Protein AF-A0A2W1BDM0-F1 (afdb_monomer_lite)

Radius of gyration: 33.53 Å; chains: 1; bounding box: 74×29×94 Å

Organism: Helicoverpa armigera (NCBI:txid29058)

Sequence (183 aa):
MVNWADEFQIKRLDVTMRYRMQMIRHQEHSLKSNGNPKWLECLFVHRKEIRRSIHLYYESEHLCLKAATSKDEESKEPAEQLDKQIVKWRKGYRYLVNLCRDEHSTSKQQEQECLVEYMQNDKYNEVIRRLMSLKQSATSDLYAYYNSSLIDMEECLKTNLSRYLDRIRNIMETLNKCYTITM

Structure (mmCIF, N/CA/C/O backbone):
data_AF-A0A2W1BDM0-F1
#
_entry.id   AF-A0A2W1BDM0-F1
#
loop_
_atom_site.group_PDB
_atom_site.id
_atom_site.type_symbol
_atom_site.label_atom_id
_atom_site.label_alt_id
_atom_site.label_comp_id
_atom_site.label_asym_id
_atom_site.label_entity_id
_atom_site.label_seq_id
_atom_site.pdbx_PDB_ins_code
_atom_site.Cartn_x
_atom_site.Cartn_y
_atom_site.Cartn_z
_atom_site.occupancy
_atom_site.B_iso_or_equiv
_atom_site.auth_seq_id
_atom_site.auth_comp_id
_atom_site.auth_asym_id
_atom_site.auth_atom_id
_atom_site.pdbx_PDB_model_num
ATOM 1 N N . MET A 1 1 ? 0.923 -22.270 -20.053 1.00 39.75 1 MET A N 1
ATOM 2 C CA . MET A 1 1 ? 0.989 -20.812 -19.823 1.00 39.75 1 MET A CA 1
ATOM 3 C C . MET A 1 1 ? 2.446 -20.464 -19.624 1.00 39.75 1 MET A C 1
ATOM 5 O O . MET A 1 1 ? 3.041 -20.983 -18.692 1.00 39.75 1 MET A O 1
ATOM 9 N N . VAL A 1 2 ? 3.033 -19.702 -20.545 1.00 45.41 2 VAL A N 1
ATOM 10 C CA . VAL A 1 2 ? 4.415 -19.225 -20.407 1.00 45.41 2 VAL A CA 1
ATOM 11 C C . VAL A 1 2 ? 4.391 -18.120 -19.356 1.00 45.41 2 VAL A C 1
ATOM 13 O O . VAL A 1 2 ? 3.615 -17.175 -19.488 1.00 45.41 2 VAL A O 1
ATOM 16 N N . ASN A 1 3 ? 5.149 -18.287 -18.274 1.00 65.88 3 ASN A N 1
ATOM 17 C CA . ASN A 1 3 ? 5.206 -17.309 -17.197 1.00 65.88 3 ASN A CA 1
ATOM 18 C C . ASN A 1 3 ? 5.888 -16.038 -17.732 1.00 65.88 3 ASN A C 1
ATOM 20 O O . ASN A 1 3 ? 6.851 -16.141 -18.491 1.00 65.88 3 ASN A O 1
ATOM 24 N N . TRP A 1 4 ? 5.422 -14.846 -17.346 1.00 59.91 4 TRP A N 1
ATOM 25 C CA . TRP A 1 4 ? 6.026 -13.571 -17.779 1.00 59.91 4 TRP A CA 1
ATOM 26 C C . TRP A 1 4 ? 7.540 -13.555 -17.529 1.00 59.91 4 TRP A C 1
ATOM 28 O O . TRP A 1 4 ? 8.317 -13.089 -18.362 1.00 59.91 4 TRP A O 1
ATOM 38 N N . ALA A 1 5 ? 7.961 -14.159 -16.413 1.00 59.94 5 ALA A N 1
ATOM 39 C CA . ALA A 1 5 ? 9.361 -14.350 -16.076 1.00 59.94 5 ALA A CA 1
ATOM 40 C C . ALA A 1 5 ? 10.125 -15.146 -17.151 1.00 59.94 5 ALA A C 1
ATOM 42 O O . ALA A 1 5 ? 11.227 -14.748 -17.515 1.00 59.94 5 ALA A O 1
ATOM 43 N N . ASP A 1 6 ? 9.549 -16.212 -17.705 1.00 66.44 6 ASP A N 1
ATOM 44 C CA . ASP A 1 6 ? 10.225 -17.108 -18.650 1.00 66.44 6 ASP A CA 1
ATOM 45 C C . ASP A 1 6 ? 10.432 -16.446 -20.017 1.00 66.44 6 ASP A C 1
ATOM 47 O O . ASP A 1 6 ? 11.540 -16.456 -20.559 1.00 66.44 6 ASP A O 1
ATOM 51 N N . GLU A 1 7 ? 9.397 -15.794 -20.555 1.00 66.38 7 GLU A N 1
ATOM 52 C CA . GLU A 1 7 ? 9.508 -15.050 -21.818 1.00 66.38 7 GLU A CA 1
ATOM 53 C C . GLU A 1 7 ? 10.503 -13.887 -21.686 1.00 66.38 7 GLU A C 1
ATOM 55 O O . GLU A 1 7 ? 11.309 -13.609 -22.584 1.00 66.38 7 GLU A O 1
ATOM 60 N N . PHE A 1 8 ? 10.496 -13.240 -20.521 1.00 61.97 8 PHE A N 1
ATOM 61 C CA . PHE A 1 8 ? 11.425 -12.177 -20.189 1.00 61.97 8 PHE A CA 1
ATOM 62 C C . PHE A 1 8 ? 12.884 -12.674 -20.123 1.00 61.97 8 PHE A C 1
ATOM 64 O O . PHE A 1 8 ? 13.781 -12.040 -20.693 1.00 61.97 8 PHE A O 1
ATOM 71 N N . GLN A 1 9 ? 13.140 -13.825 -19.487 1.00 62.41 9 GLN A N 1
ATOM 72 C CA . GLN A 1 9 ? 14.483 -14.411 -19.395 1.00 62.41 9 GLN A CA 1
ATOM 73 C C . GLN A 1 9 ? 15.068 -14.757 -20.769 1.00 62.41 9 GLN A C 1
ATOM 75 O O . GLN A 1 9 ? 16.239 -14.462 -21.028 1.00 62.41 9 GLN A O 1
ATOM 80 N N . ILE A 1 10 ? 14.256 -15.323 -21.666 1.00 70.00 10 ILE A N 1
ATOM 81 C CA . ILE A 1 10 ? 14.684 -15.703 -23.019 1.00 70.00 10 ILE A CA 1
ATOM 82 C C . ILE A 1 10 ? 15.095 -14.462 -23.825 1.00 70.00 10 ILE A C 1
ATOM 84 O O . ILE A 1 10 ? 16.201 -14.414 -24.370 1.00 70.00 10 ILE A O 1
ATOM 88 N N . LYS A 1 11 ? 14.262 -13.410 -23.837 1.00 64.88 11 LYS A N 1
ATOM 89 C CA . LYS A 1 11 ? 14.583 -12.157 -24.550 1.00 64.88 11 LYS A CA 1
ATOM 90 C C . LYS A 1 11 ? 15.806 -11.443 -23.961 1.00 64.88 11 LYS A C 1
ATOM 92 O O . LYS A 1 11 ? 16.529 -10.757 -24.684 1.00 64.88 11 LYS A O 1
ATOM 97 N N . ARG A 1 12 ? 16.053 -11.568 -22.651 1.00 62.78 12 ARG A N 1
ATOM 98 C CA . ARG A 1 12 ? 17.245 -11.013 -21.983 1.00 62.78 12 ARG A CA 1
ATOM 99 C C . ARG A 1 12 ? 18.531 -11.718 -22.422 1.00 62.78 12 ARG A C 1
ATOM 101 O O . ARG A 1 12 ? 19.528 -11.046 -22.693 1.00 62.78 12 ARG A O 1
ATOM 108 N N . LEU A 1 13 ? 18.511 -13.050 -22.479 1.00 67.69 13 LEU A N 1
ATOM 109 C CA . LEU A 1 13 ? 19.654 -13.871 -22.890 1.00 67.69 13 LEU A CA 1
ATOM 110 C C . LEU A 1 13 ? 20.095 -13.567 -24.326 1.00 67.69 13 LEU A C 1
ATOM 112 O O . LEU A 1 13 ? 21.280 -13.320 -24.548 1.00 67.69 13 LEU A O 1
ATOM 116 N N . ASP A 1 14 ? 19.150 -13.509 -25.268 1.00 68.69 14 ASP A N 1
ATOM 117 C CA . ASP A 1 14 ? 19.432 -13.269 -26.690 1.00 68.69 14 ASP A CA 1
ATOM 118 C C . ASP A 1 14 ? 20.132 -11.916 -26.925 1.00 68.69 14 ASP A C 1
ATOM 120 O O . ASP A 1 14 ? 21.205 -11.843 -27.528 1.00 68.69 14 ASP A O 1
ATOM 124 N N . VAL A 1 15 ? 19.605 -10.835 -26.342 1.00 59.06 15 VAL A N 1
ATOM 125 C CA . VAL A 1 15 ? 20.187 -9.488 -26.485 1.00 59.06 15 VAL A CA 1
ATOM 126 C C . VAL A 1 15 ? 21.554 -9.385 -25.803 1.00 59.06 15 VAL A C 1
ATOM 128 O O . VAL A 1 15 ? 22.490 -8.815 -26.368 1.00 59.06 15 VAL A O 1
ATOM 131 N N . THR A 1 16 ? 21.706 -9.981 -24.616 1.00 62.31 16 THR A N 1
ATOM 132 C CA . THR A 1 16 ? 22.979 -9.956 -23.876 1.00 62.31 16 THR A CA 1
ATOM 133 C C . THR A 1 16 ? 24.073 -10.729 -24.616 1.00 62.31 16 THR A C 1
ATOM 135 O O . THR A 1 16 ? 25.219 -10.275 -24.667 1.00 62.31 16 THR A O 1
ATOM 138 N N . MET A 1 17 ? 23.742 -11.878 -25.218 1.00 68.12 17 MET A N 1
ATOM 139 C CA . MET A 1 17 ? 24.686 -12.642 -26.039 1.00 68.12 17 MET A CA 1
ATOM 140 C C . MET A 1 17 ? 25.113 -11.868 -27.287 1.00 68.12 17 MET A C 1
ATOM 142 O O . MET A 1 17 ? 26.314 -11.780 -27.553 1.00 68.12 17 MET A O 1
ATOM 146 N N . ARG A 1 18 ? 24.167 -11.253 -28.013 1.00 67.19 18 ARG A N 1
ATOM 147 C CA . ARG A 1 18 ? 24.482 -10.421 -29.189 1.00 67.19 18 ARG A CA 1
ATOM 148 C C . ARG A 1 18 ? 25.401 -9.256 -28.827 1.00 67.19 18 ARG A C 1
ATOM 150 O O . ARG A 1 18 ? 26.409 -9.049 -29.497 1.00 67.19 18 ARG A O 1
ATOM 157 N N . TYR A 1 19 ? 25.109 -8.554 -27.732 1.00 62.12 19 TYR A N 1
ATOM 158 C CA . TYR A 1 19 ? 25.940 -7.456 -27.233 1.00 62.12 19 TYR A CA 1
ATOM 159 C C . TYR A 1 19 ? 27.369 -7.913 -26.898 1.00 62.12 19 TYR A C 1
ATOM 161 O O . TYR A 1 19 ? 28.342 -7.299 -27.337 1.00 62.12 19 TYR A O 1
ATOM 169 N N . ARG A 1 20 ? 27.523 -9.021 -26.157 1.00 67.12 20 ARG A N 1
ATOM 170 C CA . ARG A 1 20 ? 28.846 -9.567 -25.800 1.00 67.12 20 ARG A CA 1
ATOM 171 C C . ARG A 1 20 ? 29.657 -9.963 -27.030 1.00 67.12 20 ARG A C 1
ATOM 173 O O . ARG A 1 20 ? 30.823 -9.595 -27.119 1.00 67.12 20 ARG A O 1
ATOM 180 N N . MET A 1 21 ? 29.035 -10.654 -27.984 1.00 68.69 21 MET A N 1
ATOM 181 C CA . MET A 1 21 ? 29.675 -11.015 -29.252 1.00 68.69 21 MET A CA 1
ATOM 182 C C . MET A 1 21 ? 30.198 -9.788 -30.003 1.00 68.69 21 MET A C 1
ATOM 184 O O . MET A 1 21 ? 31.277 -9.836 -30.581 1.00 68.69 21 MET A O 1
ATOM 188 N N . GLN A 1 22 ? 29.476 -8.670 -29.970 1.00 63.56 22 GLN A N 1
ATOM 189 C CA . GLN A 1 22 ? 29.902 -7.441 -30.643 1.00 63.56 22 GLN A CA 1
ATOM 190 C C . GLN A 1 22 ? 31.035 -6.724 -29.926 1.00 63.56 22 GLN A C 1
ATOM 192 O O . GLN A 1 22 ? 31.946 -6.230 -30.582 1.00 63.56 22 GLN A O 1
ATOM 197 N N . MET A 1 23 ? 31.021 -6.713 -28.593 1.00 65.25 23 MET A N 1
ATOM 198 C CA . MET A 1 23 ? 32.144 -6.197 -27.812 1.00 65.25 23 MET A CA 1
ATOM 199 C C . MET A 1 23 ? 33.425 -6.994 -28.085 1.00 65.25 23 MET A C 1
ATOM 201 O O . MET A 1 23 ? 34.481 -6.388 -28.252 1.00 65.25 23 MET A O 1
ATOM 205 N N . ILE A 1 24 ? 33.318 -8.324 -28.202 1.00 67.75 24 ILE A N 1
ATOM 206 C CA . ILE A 1 24 ? 34.436 -9.207 -28.567 1.00 67.75 24 ILE A CA 1
ATOM 207 C C . ILE A 1 24 ? 34.906 -8.916 -29.998 1.00 67.75 24 ILE A C 1
ATOM 209 O O . ILE A 1 24 ? 36.081 -8.624 -30.195 1.00 67.75 24 ILE A O 1
ATOM 213 N N . ARG A 1 25 ? 33.995 -8.876 -30.984 1.00 65.12 25 ARG A N 1
ATOM 214 C CA . ARG A 1 25 ? 34.340 -8.513 -32.372 1.00 65.12 25 ARG A CA 1
ATOM 215 C C . ARG A 1 25 ? 35.022 -7.148 -32.444 1.00 65.12 25 ARG A C 1
ATOM 217 O O . ARG A 1 25 ? 36.014 -6.986 -33.143 1.00 65.12 25 ARG A O 1
ATOM 224 N N . HIS A 1 26 ? 34.533 -6.149 -31.712 1.00 61.69 26 HIS A N 1
ATOM 225 C CA . HIS A 1 26 ? 35.174 -4.840 -31.686 1.00 61.69 26 HIS A CA 1
ATOM 226 C C . HIS A 1 26 ? 36.582 -4.898 -31.080 1.00 61.69 26 HIS A C 1
ATOM 228 O O . HIS A 1 26 ? 37.485 -4.313 -31.666 1.00 61.69 26 HIS A O 1
ATOM 234 N N . GLN A 1 27 ? 36.791 -5.619 -29.971 1.00 60.03 27 GLN A N 1
ATOM 235 C CA . GLN A 1 27 ? 38.125 -5.824 -29.386 1.00 60.03 27 GLN A CA 1
ATOM 236 C C . GLN A 1 27 ? 39.087 -6.504 -30.371 1.00 60.03 27 GLN A C 1
ATOM 238 O O . GLN A 1 27 ? 40.233 -6.078 -30.500 1.00 60.03 27 GLN A O 1
ATOM 243 N N . GLU A 1 28 ? 38.619 -7.518 -31.100 1.00 62.28 28 GLU A N 1
ATOM 244 C CA . GLU A 1 28 ? 39.413 -8.238 -32.101 1.00 62.28 28 GLU A CA 1
ATOM 245 C C . GLU A 1 28 ? 39.758 -7.360 -33.318 1.00 62.28 28 GLU A C 1
ATOM 247 O O . GLU A 1 28 ? 40.886 -7.394 -33.812 1.00 62.28 28 GLU A O 1
ATOM 252 N N . HIS A 1 29 ? 38.822 -6.521 -33.778 1.00 58.09 29 HIS A N 1
ATOM 253 C CA . HIS A 1 29 ? 39.026 -5.611 -34.910 1.00 58.09 29 HIS A CA 1
ATOM 254 C C . HIS A 1 29 ? 39.814 -4.335 -34.542 1.00 58.09 29 HIS A C 1
ATOM 256 O O . HIS A 1 29 ? 40.551 -3.814 -35.380 1.00 58.09 29 HIS A O 1
ATOM 262 N N . SER A 1 30 ? 39.718 -3.838 -33.302 1.00 52.59 30 SER A N 1
ATOM 263 C CA . SER A 1 30 ? 40.410 -2.619 -32.847 1.00 52.59 30 SER A CA 1
ATOM 264 C C . SER A 1 30 ? 41.909 -2.808 -32.599 1.00 52.59 30 SER A C 1
ATOM 266 O O . SER A 1 30 ? 42.630 -1.826 -32.456 1.00 52.59 30 SER A O 1
ATOM 268 N N . LEU A 1 31 ? 42.404 -4.050 -32.559 1.00 49.25 31 LEU A N 1
ATOM 269 C CA . LEU A 1 31 ? 43.830 -4.357 -32.376 1.00 49.25 31 LEU A CA 1
ATOM 270 C C . LEU A 1 31 ? 44.703 -4.008 -33.599 1.00 49.25 31 LEU A C 1
ATOM 272 O O . LEU A 1 31 ? 45.925 -4.087 -33.502 1.00 49.25 31 LEU A O 1
ATOM 276 N N . LYS A 1 32 ? 44.114 -3.632 -34.747 1.00 51.19 32 LYS A N 1
ATOM 277 C CA . LYS A 1 32 ? 44.855 -3.407 -36.006 1.00 51.19 32 LYS A CA 1
ATOM 278 C C . LYS A 1 32 ? 44.874 -1.968 -36.540 1.00 51.19 32 LYS A C 1
ATOM 280 O O . LYS A 1 32 ? 45.612 -1.713 -37.484 1.00 51.19 32 LYS A O 1
ATOM 285 N N . SER A 1 33 ? 44.121 -1.021 -35.982 1.00 49.09 33 SER A N 1
ATOM 286 C CA . SER A 1 33 ? 44.168 0.385 -36.421 1.00 49.09 33 SER A CA 1
ATOM 287 C C . SER A 1 33 ? 43.571 1.310 -35.364 1.00 49.09 33 SER A C 1
ATOM 289 O O . SER A 1 33 ? 42.656 0.906 -34.647 1.00 49.09 33 SER A O 1
ATOM 291 N N . ASN A 1 34 ? 44.097 2.536 -35.275 1.00 53.62 34 ASN A N 1
ATOM 292 C CA . ASN A 1 34 ? 43.673 3.612 -34.377 1.00 53.62 34 ASN A CA 1
ATOM 293 C C . ASN A 1 34 ? 42.156 3.598 -34.121 1.00 53.62 34 ASN A C 1
ATOM 295 O O . ASN A 1 34 ? 41.360 3.650 -35.059 1.00 53.62 34 ASN A O 1
ATOM 299 N N . GLY A 1 35 ? 41.774 3.513 -32.842 1.00 60.22 35 GLY A N 1
ATOM 300 C CA . GLY A 1 35 ? 40.391 3.333 -32.401 1.00 60.22 35 GLY A CA 1
ATOM 301 C C . GLY A 1 35 ? 39.416 4.275 -33.106 1.00 60.22 35 GLY A C 1
ATOM 302 O O . GLY A 1 35 ? 39.610 5.488 -33.130 1.00 60.22 35 GLY A O 1
ATOM 303 N N . ASN A 1 36 ? 38.364 3.701 -33.690 1.00 68.31 36 ASN A N 1
ATOM 304 C CA . ASN A 1 36 ? 37.372 4.433 -34.468 1.00 68.31 36 ASN A CA 1
ATOM 305 C C . ASN A 1 36 ? 36.694 5.524 -33.599 1.00 68.31 36 ASN A C 1
ATOM 307 O O . ASN A 1 36 ? 35.980 5.183 -32.651 1.00 68.31 36 ASN A O 1
ATOM 311 N N . PRO A 1 37 ? 36.861 6.826 -33.901 1.00 72.38 37 PRO A N 1
ATOM 312 C CA . PRO A 1 37 ? 36.316 7.910 -33.080 1.00 72.38 37 PRO A CA 1
ATOM 313 C C . PRO A 1 37 ? 34.781 7.910 -33.031 1.00 72.38 37 PRO A C 1
ATOM 315 O O . PRO A 1 37 ? 34.212 8.228 -31.988 1.00 72.38 37 PRO A O 1
ATOM 318 N N . LYS A 1 38 ? 34.101 7.450 -34.094 1.00 70.50 38 LYS A N 1
ATOM 319 C CA . LYS A 1 38 ? 32.636 7.277 -34.097 1.00 70.50 38 LYS A CA 1
ATOM 320 C C . LYS A 1 38 ? 32.187 6.191 -33.120 1.00 70.50 38 LYS A C 1
ATOM 322 O O . LYS A 1 38 ? 31.126 6.295 -32.513 1.00 70.50 38 LYS A O 1
ATOM 327 N N . TRP A 1 39 ? 33.000 5.152 -32.932 1.00 71.69 39 TRP A N 1
ATOM 328 C CA . TRP A 1 39 ? 32.711 4.111 -31.949 1.00 71.69 39 TRP A CA 1
ATOM 329 C C . TRP A 1 39 ? 32.849 4.627 -30.513 1.00 71.69 39 TRP A C 1
ATOM 331 O O . TRP A 1 39 ? 31.998 4.342 -29.672 1.00 71.69 39 TRP A O 1
ATOM 341 N N . LEU A 1 40 ? 33.879 5.434 -30.237 1.00 74.81 40 LEU A N 1
ATOM 342 C CA . LEU A 1 40 ? 34.046 6.091 -28.936 1.00 74.81 40 LEU A CA 1
ATOM 343 C C . LEU A 1 40 ? 32.880 7.042 -28.626 1.00 74.81 40 LEU A C 1
ATOM 345 O O . LEU A 1 40 ? 32.381 7.048 -27.499 1.00 74.81 40 LEU A O 1
ATOM 349 N N . GLU A 1 41 ? 32.404 7.785 -29.626 1.00 77.25 41 GLU A N 1
ATOM 350 C CA . GLU A 1 41 ? 31.215 8.633 -29.520 1.00 77.25 41 GLU A CA 1
ATOM 351 C C . GLU A 1 41 ? 29.947 7.808 -29.233 1.00 77.25 41 GLU A C 1
ATOM 353 O O . GLU A 1 41 ? 29.219 8.102 -28.282 1.00 77.25 41 GLU A O 1
ATOM 358 N N . CYS A 1 42 ? 29.722 6.710 -29.961 1.00 75.62 42 CYS A N 1
ATOM 359 C CA . CYS A 1 42 ? 28.594 5.812 -29.702 1.00 75.62 42 CYS A CA 1
ATOM 360 C C . CYS A 1 42 ? 28.655 5.172 -28.306 1.00 75.62 42 CYS A C 1
ATOM 362 O O . CYS A 1 42 ? 27.634 5.094 -27.623 1.00 75.62 42 CYS A O 1
ATOM 364 N N . LEU A 1 43 ? 29.838 4.765 -27.830 1.00 74.50 43 LEU A N 1
ATOM 365 C CA . LEU A 1 43 ? 30.018 4.261 -26.465 1.00 74.50 43 LEU A CA 1
ATOM 366 C C . LEU A 1 43 ? 29.720 5.332 -25.408 1.00 74.50 43 LEU A C 1
ATOM 368 O O . LEU A 1 43 ? 29.143 5.022 -24.361 1.00 74.50 43 LEU A O 1
ATOM 372 N N . PHE A 1 44 ? 30.107 6.583 -25.662 1.00 77.94 44 PHE A N 1
ATOM 373 C CA . PHE A 1 44 ? 29.813 7.705 -24.775 1.00 77.94 44 PHE A CA 1
ATOM 374 C C . PHE A 1 44 ? 28.303 7.972 -24.688 1.00 77.94 44 PHE A C 1
ATOM 376 O O . PHE A 1 44 ? 27.756 8.024 -23.582 1.00 77.94 44 PHE A O 1
ATOM 383 N N . VAL A 1 45 ? 27.617 8.054 -25.833 1.00 80.50 45 VAL A N 1
ATOM 384 C CA . VAL A 1 45 ? 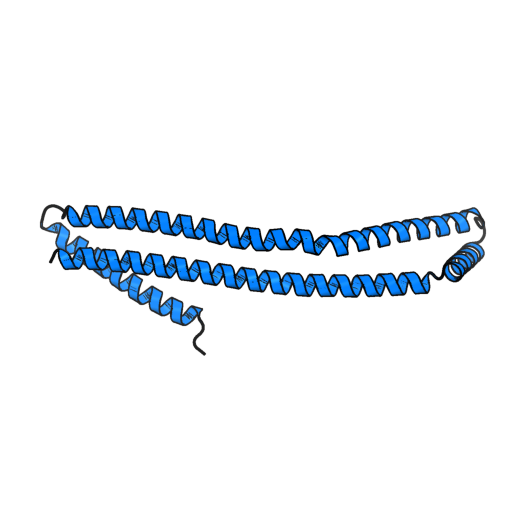26.156 8.228 -25.905 1.00 80.50 45 VAL A CA 1
ATOM 385 C C . VAL A 1 45 ? 25.435 7.061 -25.229 1.00 80.50 45 VAL A C 1
ATOM 387 O O . VAL A 1 45 ? 24.565 7.278 -24.390 1.00 80.50 45 VAL A O 1
ATOM 390 N N . HIS A 1 46 ? 25.860 5.825 -25.489 1.00 79.62 46 HIS A N 1
ATOM 391 C CA . HIS A 1 46 ? 25.306 4.625 -24.862 1.00 79.62 46 HIS A CA 1
ATOM 392 C C . HIS A 1 46 ? 25.415 4.660 -23.330 1.00 79.62 46 HIS A C 1
ATOM 394 O O . HIS A 1 46 ? 24.434 4.429 -22.623 1.00 79.62 46 HIS A O 1
ATOM 400 N N . ARG A 1 47 ? 26.589 5.011 -22.784 1.00 76.75 47 ARG A N 1
ATOM 401 C CA . ARG A 1 47 ? 26.774 5.154 -21.328 1.00 76.75 47 ARG A CA 1
ATOM 402 C C . ARG A 1 47 ? 25.884 6.250 -20.741 1.00 76.75 47 ARG A C 1
ATOM 404 O O . ARG A 1 47 ? 25.361 6.075 -19.640 1.00 76.75 47 ARG A O 1
ATOM 411 N N . LYS A 1 48 ? 25.713 7.366 -21.454 1.00 83.75 48 LYS A N 1
ATOM 412 C CA . LYS A 1 48 ? 24.845 8.475 -21.037 1.00 83.75 48 LYS A CA 1
ATOM 413 C C . LYS A 1 48 ? 23.374 8.049 -20.990 1.00 83.75 48 LYS A C 1
ATOM 415 O O . LYS A 1 48 ? 22.714 8.289 -19.981 1.00 83.75 48 LYS A O 1
ATOM 420 N N . GLU A 1 49 ? 22.887 7.368 -22.024 1.00 81.81 49 GLU A N 1
ATOM 421 C CA . GLU A 1 49 ? 21.501 6.886 -22.105 1.00 81.81 49 GLU A CA 1
ATOM 422 C C . GLU A 1 49 ? 21.197 5.779 -21.082 1.00 81.81 49 GLU A C 1
ATOM 424 O O . GLU A 1 49 ? 20.121 5.778 -20.478 1.00 81.81 49 GLU A O 1
ATOM 429 N N . ILE A 1 50 ? 22.156 4.887 -20.793 1.00 75.94 50 ILE A N 1
ATOM 430 C CA . ILE A 1 50 ? 22.022 3.906 -19.702 1.00 75.94 50 ILE A CA 1
ATOM 431 C C . ILE A 1 50 ? 21.881 4.614 -18.353 1.00 75.94 50 ILE A C 1
ATOM 433 O O . ILE A 1 50 ? 20.949 4.322 -17.608 1.00 75.94 50 ILE A O 1
ATOM 437 N N . ARG A 1 51 ? 22.768 5.569 -18.036 1.00 74.50 51 ARG A N 1
ATOM 438 C CA . ARG A 1 51 ? 22.701 6.319 -16.767 1.00 74.50 51 ARG A CA 1
ATOM 439 C C . ARG A 1 51 ? 21.372 7.054 -16.612 1.00 74.50 51 ARG A C 1
ATOM 441 O O . ARG A 1 51 ? 20.771 7.009 -15.543 1.00 74.50 51 ARG A O 1
ATOM 448 N N . ARG A 1 52 ? 20.892 7.684 -17.687 1.00 81.25 52 ARG A N 1
ATOM 449 C CA . ARG A 1 52 ? 19.585 8.347 -17.714 1.00 81.25 52 ARG A CA 1
ATOM 450 C C . ARG A 1 52 ? 18.442 7.357 -17.483 1.00 81.25 52 ARG A C 1
ATOM 452 O O . ARG A 1 52 ? 17.539 7.643 -16.706 1.00 81.25 52 ARG A O 1
ATOM 459 N N . SER A 1 53 ? 18.487 6.192 -18.125 1.00 76.31 53 SER A N 1
ATOM 460 C CA . SER A 1 53 ? 17.458 5.157 -17.977 1.00 76.31 53 SER A CA 1
ATOM 461 C C . SER A 1 53 ? 17.408 4.583 -16.563 1.00 76.31 53 SER A C 1
ATOM 463 O O . SER A 1 53 ? 16.316 4.369 -16.046 1.00 76.31 53 SER A O 1
ATOM 465 N N . ILE A 1 54 ? 18.568 4.394 -15.925 1.00 71.25 54 ILE A N 1
ATOM 466 C CA . ILE A 1 54 ? 18.676 3.979 -14.519 1.00 71.25 54 ILE A CA 1
ATOM 467 C C . ILE A 1 54 ? 18.036 5.024 -13.601 1.00 71.25 54 ILE A C 1
ATOM 469 O O . ILE A 1 54 ? 17.239 4.678 -12.736 1.00 71.25 54 ILE A O 1
ATOM 473 N N . HIS A 1 55 ? 18.352 6.305 -13.804 1.00 76.19 55 HIS A N 1
ATOM 474 C CA . HIS A 1 55 ? 17.782 7.380 -12.994 1.00 76.19 55 HIS A CA 1
ATOM 475 C C . HIS A 1 55 ? 16.251 7.426 -13.098 1.00 76.19 55 HIS A C 1
ATOM 477 O O . HIS A 1 55 ? 15.567 7.407 -12.080 1.00 76.19 55 HIS A O 1
ATOM 483 N N . LEU A 1 56 ? 15.717 7.364 -14.323 1.00 82.44 56 LEU A N 1
ATOM 484 C CA . LEU A 1 56 ? 14.272 7.337 -14.571 1.00 82.44 56 LEU A CA 1
ATOM 485 C C . LEU A 1 56 ? 13.583 6.109 -13.957 1.00 82.44 56 LEU A C 1
ATOM 487 O O . LEU A 1 56 ? 12.430 6.205 -13.538 1.00 82.44 56 LEU A O 1
ATOM 491 N N . TYR A 1 57 ? 14.259 4.955 -13.920 1.00 75.31 57 TYR A N 1
ATOM 492 C CA . TYR A 1 57 ? 13.746 3.763 -13.243 1.00 75.31 57 TYR A CA 1
ATOM 493 C C . TYR A 1 57 ? 13.585 4.013 -11.742 1.00 75.31 57 TYR A C 1
ATOM 495 O O . TYR A 1 57 ? 12.489 3.817 -11.224 1.00 75.31 57 TYR A O 1
ATOM 503 N N . TYR A 1 58 ? 14.626 4.512 -11.070 1.00 72.56 58 TYR A N 1
ATOM 504 C CA . TYR A 1 58 ? 14.571 4.780 -9.631 1.00 72.56 58 TYR A CA 1
ATOM 505 C C . TYR A 1 58 ? 13.553 5.864 -9.263 1.00 72.56 58 TYR A C 1
ATOM 507 O O . TYR A 1 58 ? 12.846 5.726 -8.268 1.00 72.56 58 TYR A O 1
ATOM 515 N N . GLU A 1 59 ? 13.414 6.914 -10.077 1.00 80.62 59 GLU A N 1
ATOM 516 C CA . GLU A 1 59 ? 12.353 7.911 -9.882 1.00 80.62 59 GLU A CA 1
ATOM 517 C C . GLU A 1 59 ? 10.956 7.284 -9.997 1.00 80.62 59 GLU A C 1
ATOM 519 O O . GLU A 1 59 ? 10.080 7.550 -9.175 1.00 80.62 59 GLU A O 1
ATOM 524 N N . SER A 1 60 ? 10.747 6.411 -10.986 1.00 80.00 60 SER A N 1
ATOM 525 C CA . SER A 1 60 ? 9.456 5.743 -11.202 1.00 80.00 60 SER A CA 1
ATOM 526 C C . SER A 1 60 ? 9.141 4.717 -10.105 1.00 80.00 60 SER A C 1
ATOM 528 O O . SER A 1 60 ? 7.998 4.617 -9.664 1.00 80.00 60 SER A O 1
ATOM 530 N N . GLU A 1 61 ? 10.147 3.981 -9.630 1.00 73.75 61 GLU A N 1
ATOM 531 C CA . GLU A 1 61 ? 10.049 3.066 -8.486 1.00 73.75 61 GLU A CA 1
ATOM 532 C C . GLU A 1 61 ? 9.673 3.825 -7.206 1.00 73.75 61 GLU A C 1
ATOM 534 O O . GLU A 1 61 ? 8.740 3.437 -6.501 1.00 73.75 61 GLU A O 1
ATOM 539 N N . HIS A 1 62 ? 10.319 4.966 -6.953 1.00 78.06 62 HIS A N 1
ATOM 540 C CA . HIS A 1 62 ? 9.996 5.831 -5.821 1.00 78.06 62 HIS A CA 1
ATOM 541 C C . HIS A 1 62 ? 8.552 6.361 -5.882 1.00 78.06 62 HIS A C 1
ATOM 543 O O . HIS A 1 62 ? 7.885 6.460 -4.852 1.00 78.06 62 HIS A O 1
ATOM 549 N N . LEU A 1 63 ? 8.030 6.670 -7.074 1.00 85.19 63 LEU A N 1
ATOM 550 C CA . LEU A 1 63 ? 6.626 7.059 -7.243 1.00 85.19 63 LEU A CA 1
ATOM 551 C C . LEU A 1 63 ? 5.654 5.913 -6.923 1.00 85.19 63 LEU A C 1
ATOM 553 O O . LEU A 1 63 ? 4.644 6.172 -6.269 1.00 85.19 63 LEU A O 1
ATOM 557 N N . CYS A 1 64 ? 5.961 4.666 -7.310 1.00 82.31 64 CYS A N 1
ATOM 558 C CA . CYS A 1 64 ? 5.156 3.502 -6.909 1.00 82.31 64 CYS A CA 1
ATOM 559 C C . CYS A 1 64 ? 5.108 3.364 -5.380 1.00 82.31 64 CYS A C 1
ATOM 561 O O . CYS A 1 64 ? 4.034 3.190 -4.807 1.00 82.31 64 CYS A O 1
ATOM 563 N N . LEU A 1 65 ? 6.263 3.496 -4.716 1.00 76.00 65 LEU A N 1
ATOM 564 C CA . LEU A 1 65 ? 6.364 3.416 -3.256 1.00 76.00 65 LEU A CA 1
ATOM 565 C C . LEU A 1 65 ? 5.578 4.536 -2.566 1.00 76.00 65 LEU A C 1
ATOM 567 O O . LEU A 1 65 ? 4.859 4.278 -1.605 1.00 76.00 65 LEU A O 1
ATOM 571 N N . LYS A 1 66 ? 5.675 5.769 -3.077 1.00 80.19 66 LYS A N 1
ATOM 572 C CA . LYS A 1 66 ? 4.950 6.925 -2.535 1.00 80.19 66 LYS A CA 1
ATOM 573 C C . LYS A 1 66 ? 3.432 6.788 -2.687 1.00 80.19 66 LYS A C 1
ATOM 575 O O . LYS A 1 66 ? 2.697 7.186 -1.792 1.00 80.19 66 LYS A O 1
ATOM 580 N N . ALA A 1 67 ? 2.962 6.238 -3.806 1.00 78.00 67 ALA A N 1
ATOM 581 C CA . ALA A 1 67 ? 1.537 6.008 -4.032 1.00 78.00 67 ALA A CA 1
ATOM 582 C C . ALA A 1 67 ? 0.967 4.933 -3.090 1.00 78.00 67 ALA A C 1
ATOM 584 O O . ALA A 1 67 ? -0.153 5.077 -2.598 1.00 78.00 67 ALA A O 1
ATOM 585 N N . ALA A 1 68 ? 1.748 3.884 -2.809 1.00 73.19 68 ALA A N 1
ATOM 586 C CA . ALA A 1 68 ? 1.381 2.857 -1.839 1.00 73.19 68 ALA A CA 1
ATOM 587 C C . ALA A 1 68 ? 1.313 3.420 -0.408 1.00 73.19 68 ALA A C 1
ATOM 589 O O . ALA A 1 68 ? 0.403 3.074 0.339 1.00 73.19 68 ALA A O 1
ATOM 590 N N . THR A 1 69 ? 2.223 4.328 -0.032 1.00 68.81 69 THR A N 1
ATOM 591 C CA . THR A 1 69 ? 2.232 4.936 1.310 1.00 68.81 69 THR A CA 1
ATOM 592 C C . THR A 1 69 ? 1.208 6.054 1.504 1.00 68.81 69 THR A C 1
ATOM 594 O O . THR A 1 69 ? 0.688 6.191 2.606 1.00 68.81 69 THR A O 1
ATOM 597 N N . SER A 1 70 ? 0.858 6.834 0.474 1.00 68.81 70 SER A N 1
ATOM 598 C CA . SER A 1 70 ? -0.150 7.901 0.611 1.00 68.81 70 SER A CA 1
ATOM 599 C C . SER A 1 70 ? -1.572 7.361 0.791 1.00 68.81 70 SER A C 1
ATOM 601 O O . SER A 1 70 ? -2.346 7.912 1.566 1.00 68.81 70 SER A O 1
ATOM 603 N N . LYS A 1 71 ? -1.910 6.247 0.128 1.00 64.38 71 LYS A N 1
ATOM 604 C CA . LYS A 1 71 ? -3.185 5.534 0.344 1.00 64.38 71 LYS A CA 1
ATOM 605 C C . LYS A 1 71 ? -3.297 4.927 1.760 1.00 64.38 71 LYS A C 1
ATOM 607 O O . LYS A 1 71 ? -4.394 4.609 2.224 1.00 64.38 71 LYS A O 1
ATOM 612 N N . ASP A 1 72 ? -2.167 4.792 2.453 1.00 64.62 72 ASP A N 1
ATOM 613 C CA . ASP A 1 72 ? -2.036 4.171 3.774 1.00 64.62 72 ASP A CA 1
ATOM 614 C C . ASP A 1 72 ? -2.429 5.117 4.918 1.00 64.62 72 ASP A C 1
ATOM 616 O O . ASP A 1 72 ? -2.750 4.648 6.006 1.00 64.62 72 ASP A O 1
ATOM 620 N N . GLU A 1 73 ? -2.394 6.437 4.707 1.00 63.25 73 GLU A N 1
ATOM 621 C CA . GLU A 1 73 ? -2.805 7.427 5.716 1.00 63.25 73 GLU A CA 1
ATOM 622 C C . GLU A 1 73 ? -4.329 7.615 5.741 1.00 63.25 73 GLU A C 1
ATOM 624 O O . GLU A 1 73 ? -4.936 7.561 6.809 1.00 63.25 73 GLU A O 1
ATOM 629 N N . GLU A 1 74 ? -4.970 7.744 4.576 1.00 63.91 74 GLU A N 1
ATOM 630 C CA . GLU A 1 74 ? -6.426 7.949 4.471 1.00 63.91 74 GLU A CA 1
ATOM 631 C C . GLU A 1 74 ? -7.235 6.728 4.948 1.00 63.91 74 GLU A C 1
ATOM 633 O O . GLU A 1 74 ? -8.329 6.859 5.494 1.00 63.91 74 GLU A O 1
ATOM 638 N N . SER A 1 75 ? -6.684 5.521 4.795 1.00 64.88 75 SER A N 1
ATOM 639 C CA . SER A 1 75 ? -7.343 4.265 5.183 1.00 64.88 75 SER A CA 1
ATOM 640 C C . SER A 1 75 ? -7.224 3.927 6.679 1.00 64.88 75 SER A C 1
ATOM 642 O O . SER A 1 75 ? -7.971 3.079 7.175 1.00 64.88 75 SER A O 1
ATOM 644 N N . LYS A 1 76 ? -6.336 4.599 7.430 1.00 67.62 76 LYS A N 1
ATOM 645 C CA . LYS A 1 76 ? -6.141 4.378 8.878 1.00 67.62 76 LYS A CA 1
ATOM 646 C C . LYS A 1 76 ? -7.108 5.165 9.753 1.00 67.62 76 LYS A C 1
ATOM 648 O O . LYS A 1 76 ? -7.422 4.716 10.856 1.00 67.62 76 LYS A O 1
ATOM 653 N N . GLU A 1 77 ? -7.623 6.293 9.269 1.00 71.56 77 GLU A N 1
ATOM 654 C CA . GLU A 1 77 ? -8.484 7.184 10.053 1.00 71.56 77 GLU A CA 1
ATOM 655 C C . GLU A 1 77 ? -9.710 6.471 10.672 1.00 71.56 77 GLU A C 1
ATOM 657 O O . GLU A 1 77 ? -9.947 6.634 11.877 1.00 71.56 77 GLU A O 1
ATOM 662 N N . PRO A 1 78 ? -10.462 5.612 9.947 1.00 70.62 78 PRO A N 1
ATOM 663 C CA . PRO A 1 78 ? -11.601 4.900 10.530 1.00 70.62 78 PRO A CA 1
ATOM 664 C C . PRO A 1 78 ? -11.191 3.937 11.653 1.00 70.62 78 PRO A C 1
ATOM 666 O O . PRO A 1 78 ? -11.886 3.826 12.667 1.00 70.62 78 PRO A O 1
ATOM 669 N N . ALA A 1 79 ? -10.042 3.269 11.509 1.00 72.19 79 ALA A N 1
ATOM 670 C CA . ALA A 1 79 ? -9.505 2.370 12.526 1.00 72.19 79 ALA A CA 1
ATOM 671 C C . ALA A 1 79 ? -9.051 3.143 13.777 1.00 72.19 79 ALA A C 1
ATOM 673 O O . ALA A 1 79 ? -9.345 2.729 14.900 1.00 72.19 79 ALA A O 1
ATOM 674 N N . GLU A 1 80 ? -8.417 4.305 13.604 1.00 77.38 80 GLU A N 1
ATOM 675 C CA . GLU A 1 80 ? -8.015 5.177 14.712 1.00 77.38 80 GLU A CA 1
ATOM 676 C C . GLU A 1 80 ? -9.212 5.747 15.481 1.00 77.38 80 GLU A C 1
ATOM 678 O O . GLU A 1 80 ? -9.202 5.810 16.715 1.00 77.38 80 GLU A O 1
ATOM 683 N N . GLN A 1 81 ? -10.270 6.160 14.778 1.00 78.69 81 GLN A N 1
ATOM 684 C CA . GLN A 1 81 ? -11.501 6.627 15.419 1.00 78.69 81 GLN A CA 1
ATOM 685 C C . GLN A 1 81 ? -12.164 5.516 16.243 1.00 78.69 81 GLN A C 1
ATOM 687 O O . GLN A 1 81 ? -12.672 5.764 17.342 1.00 78.69 81 GLN A O 1
ATOM 692 N N . LEU A 1 82 ? -12.131 4.284 15.738 1.00 79.19 82 LEU A N 1
ATOM 693 C CA . LEU A 1 82 ? -12.661 3.112 16.421 1.00 79.19 82 LEU A CA 1
ATOM 694 C C . LEU A 1 82 ? -11.849 2.777 17.678 1.00 79.19 82 LEU A C 1
ATOM 696 O O . LEU A 1 82 ? -12.426 2.528 18.739 1.00 79.19 82 LEU A O 1
ATOM 700 N N . ASP A 1 83 ? -10.523 2.868 17.602 1.00 79.06 83 ASP A N 1
ATOM 701 C CA . ASP A 1 83 ? -9.647 2.639 18.750 1.00 79.06 83 ASP A CA 1
ATOM 702 C C . ASP A 1 83 ? -9.852 3.701 19.847 1.00 79.06 83 ASP A C 1
ATOM 704 O O . ASP A 1 83 ? -9.992 3.374 21.029 1.00 79.06 83 ASP A O 1
ATOM 708 N N . LYS A 1 84 ? -10.037 4.977 19.469 1.00 85.19 84 LYS A N 1
ATOM 709 C CA . LYS A 1 84 ? -10.425 6.052 20.407 1.00 85.19 84 LYS A CA 1
ATOM 710 C C . LYS A 1 84 ? -11.733 5.733 21.142 1.00 85.19 84 LYS A C 1
ATOM 712 O O . LYS A 1 84 ? -11.829 5.963 22.353 1.00 85.19 84 LYS A O 1
ATOM 717 N N . GLN A 1 85 ? -12.732 5.182 20.446 1.00 80.56 85 GLN A N 1
ATOM 718 C CA . GLN A 1 85 ? -13.997 4.771 21.068 1.00 80.56 85 GLN A CA 1
ATOM 719 C C . GLN A 1 85 ? -13.802 3.601 22.041 1.00 80.56 85 GLN A C 1
ATOM 721 O O . GLN A 1 85 ? -14.316 3.655 23.162 1.00 80.56 85 GLN A O 1
ATOM 726 N N . ILE A 1 86 ? -13.004 2.592 21.672 1.00 80.12 86 ILE A N 1
ATOM 727 C CA . ILE A 1 86 ? -12.661 1.464 22.553 1.00 80.12 86 ILE A CA 1
ATOM 728 C C . ILE A 1 86 ? -11.944 1.960 23.815 1.00 80.12 86 ILE A C 1
ATOM 730 O O . ILE A 1 86 ? -12.274 1.535 24.925 1.00 80.12 86 ILE A O 1
ATOM 734 N N . VAL A 1 87 ? -10.989 2.884 23.683 1.00 84.88 87 VAL A N 1
ATOM 735 C CA . VAL A 1 87 ? -10.258 3.459 24.823 1.00 84.88 87 VAL A CA 1
ATOM 736 C C . VAL A 1 87 ? -11.198 4.213 25.763 1.00 84.88 87 VAL A C 1
ATOM 738 O O . VAL A 1 87 ? -11.117 4.027 26.981 1.00 84.88 87 VAL A O 1
ATOM 741 N N . LYS A 1 88 ? -12.108 5.037 25.226 1.00 84.81 88 LYS A N 1
ATOM 742 C CA . LYS A 1 88 ? -13.110 5.752 26.030 1.00 84.81 88 LYS A CA 1
ATOM 743 C C . LYS A 1 88 ? -14.011 4.772 26.780 1.00 84.81 88 LYS A C 1
ATOM 745 O O . LYS A 1 88 ? -14.222 4.932 27.981 1.00 84.81 88 LYS A O 1
ATOM 750 N N . TRP A 1 89 ? -14.466 3.724 26.100 1.00 82.69 89 TRP A N 1
ATOM 751 C CA . TRP A 1 89 ? -15.313 2.697 26.695 1.00 82.69 89 TRP A CA 1
ATOM 752 C C . TRP A 1 89 ? -14.596 1.925 27.815 1.00 82.69 89 TRP A C 1
ATOM 754 O O . TRP A 1 89 ? -15.125 1.787 28.914 1.00 82.69 89 TRP A O 1
ATOM 764 N N . ARG A 1 90 ? -13.331 1.534 27.608 1.00 81.88 90 ARG A N 1
ATOM 765 C CA . ARG A 1 90 ? -12.493 0.897 28.644 1.00 81.88 90 ARG A CA 1
ATOM 766 C C . ARG A 1 90 ? -12.266 1.781 29.871 1.00 81.88 90 ARG A C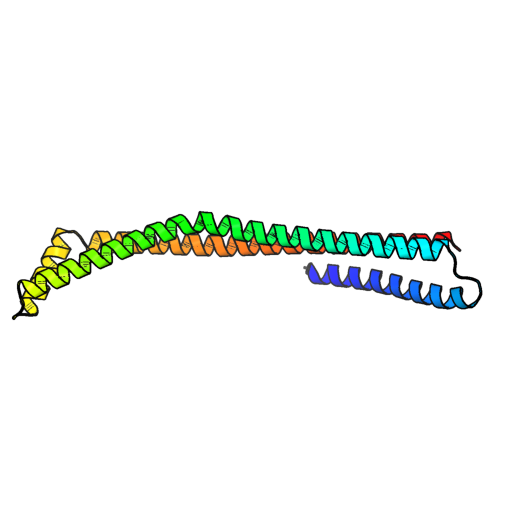 1
ATOM 768 O O . ARG A 1 90 ? -12.071 1.259 30.969 1.00 81.88 90 ARG A O 1
ATOM 775 N N . LYS A 1 91 ? -12.211 3.107 29.699 1.00 86.06 91 LYS A N 1
ATOM 776 C CA . LYS A 1 91 ? -12.132 4.054 30.824 1.00 86.06 91 LYS A CA 1
ATOM 777 C C . LYS A 1 91 ? -13.448 4.089 31.602 1.00 86.06 91 LYS A C 1
ATOM 779 O O . LYS A 1 91 ? -13.398 3.999 32.822 1.00 86.06 91 LYS A O 1
ATOM 784 N N . GLY A 1 92 ? -14.587 4.145 30.906 1.00 84.56 92 GLY A N 1
ATOM 785 C CA . GLY A 1 92 ? -15.917 4.085 31.525 1.00 84.56 92 GLY A CA 1
ATOM 786 C C . GLY A 1 92 ? -16.135 2.798 32.322 1.00 84.56 92 GLY A C 1
ATOM 787 O O . GLY A 1 92 ? -16.493 2.855 33.491 1.00 84.56 92 GLY A O 1
ATOM 788 N N . TYR A 1 93 ? -15.786 1.646 31.744 1.00 84.50 93 TYR A N 1
ATOM 789 C CA . TYR A 1 93 ? -15.853 0.364 32.449 1.00 84.50 93 TYR A CA 1
ATOM 790 C C . TYR A 1 93 ? -14.990 0.346 33.720 1.00 84.50 93 TYR A C 1
ATOM 792 O O . TYR A 1 93 ? -15.464 -0.030 34.785 1.00 84.50 93 TYR A O 1
ATOM 800 N N . ARG A 1 94 ? -13.729 0.801 33.640 1.00 88.50 94 ARG A N 1
ATOM 801 C CA . ARG A 1 94 ? -12.851 0.886 34.823 1.00 88.50 94 ARG A CA 1
ATOM 802 C C . ARG A 1 94 ? -13.408 1.802 35.907 1.00 88.50 94 ARG A C 1
ATOM 804 O O . ARG A 1 94 ? -13.224 1.511 37.082 1.00 88.50 94 ARG A O 1
ATOM 811 N N . TYR A 1 95 ? -14.052 2.896 35.513 1.00 89.50 95 TYR A N 1
ATOM 812 C CA . TYR A 1 95 ? -14.709 3.790 36.455 1.00 89.50 95 TYR A CA 1
ATOM 813 C C . TYR A 1 95 ? -15.842 3.076 37.200 1.00 89.50 95 TYR A C 1
ATOM 815 O O . TYR A 1 95 ? -15.839 3.104 38.423 1.00 89.50 95 TYR A O 1
ATOM 823 N N . LEU A 1 96 ? -16.731 2.371 36.491 1.00 86.12 96 LEU A N 1
ATOM 824 C CA . LEU A 1 96 ? -17.825 1.620 37.120 1.00 86.12 96 LEU A CA 1
ATOM 825 C C . LEU A 1 96 ? -17.323 0.516 38.052 1.00 86.12 96 LEU A C 1
ATOM 827 O O . LEU A 1 96 ? -17.839 0.361 39.151 1.00 86.12 96 LEU A O 1
ATOM 831 N N . VAL A 1 97 ? -16.281 -0.212 37.640 1.00 87.94 97 VAL A N 1
ATOM 832 C CA . VAL A 1 97 ? -15.637 -1.221 38.495 1.00 87.94 97 VAL A CA 1
ATOM 833 C C . VAL A 1 97 ? -15.136 -0.588 39.793 1.00 87.94 97 VAL A C 1
ATOM 835 O O . VAL A 1 97 ? -15.394 -1.115 40.868 1.00 87.94 97 VAL A O 1
ATOM 838 N N . ASN A 1 98 ? -14.444 0.551 39.710 1.00 91.31 98 ASN A N 1
ATOM 839 C CA . ASN A 1 98 ? -13.958 1.238 40.905 1.00 91.31 98 ASN A CA 1
ATOM 840 C C . ASN A 1 98 ? -15.108 1.775 41.766 1.00 91.31 98 ASN A C 1
ATOM 842 O O . ASN A 1 98 ? -15.043 1.637 42.979 1.00 91.31 98 ASN A O 1
ATOM 846 N N . LEU A 1 99 ? -16.158 2.329 41.153 1.00 91.12 99 LEU A N 1
ATOM 847 C CA . LEU A 1 99 ? -17.326 2.848 41.864 1.00 91.12 99 LEU A CA 1
ATOM 848 C C . LEU A 1 99 ? -18.016 1.748 42.682 1.00 91.12 99 LEU A C 1
ATOM 850 O O . LEU A 1 99 ? -18.149 1.889 43.892 1.00 91.12 99 LEU A O 1
ATOM 854 N N . CYS A 1 100 ? -18.356 0.619 42.052 1.00 90.12 100 CYS A N 1
ATOM 855 C CA . CYS A 1 100 ? -18.980 -0.510 42.747 1.00 90.12 100 CYS A CA 1
ATOM 856 C C . CYS A 1 100 ? -18.073 -1.103 43.832 1.00 90.12 100 CYS A C 1
ATOM 858 O O . CYS A 1 100 ? -18.557 -1.545 44.873 1.00 90.12 100 CYS A O 1
ATOM 860 N N . ARG A 1 101 ? -16.751 -1.102 43.616 1.00 90.75 101 ARG A N 1
ATOM 861 C CA . ARG A 1 101 ? -15.783 -1.556 44.621 1.00 90.75 101 ARG A CA 1
ATOM 862 C C . ARG A 1 101 ? -15.716 -0.613 45.821 1.00 90.75 101 ARG A C 1
ATOM 864 O O . ARG A 1 101 ? -15.582 -1.078 46.948 1.00 90.75 101 ARG A O 1
ATOM 871 N N . ASP A 1 102 ? -15.788 0.693 45.591 1.00 91.44 102 ASP A N 1
ATOM 872 C CA . ASP A 1 102 ? -15.737 1.695 46.654 1.00 91.44 102 ASP A CA 1
ATOM 873 C C . ASP A 1 102 ? -17.058 1.705 47.457 1.00 91.44 102 ASP A C 1
ATOM 875 O O . ASP A 1 102 ? -17.026 1.796 48.685 1.00 91.44 102 ASP A O 1
ATOM 879 N N . GLU A 1 103 ? -18.205 1.509 46.792 1.00 89.69 103 GLU A N 1
ATOM 880 C CA . GLU A 1 103 ? -19.531 1.371 47.421 1.00 89.69 103 GLU A CA 1
ATOM 881 C C . GLU A 1 103 ? -19.679 0.063 48.224 1.00 89.69 103 GLU A C 1
ATOM 883 O O . GLU A 1 103 ? -20.290 0.060 49.295 1.00 89.69 103 GLU A O 1
ATOM 888 N N . HIS A 1 104 ? -19.069 -1.037 47.762 1.00 89.25 104 HIS A N 1
ATOM 889 C CA . HIS A 1 104 ? -19.182 -2.373 48.367 1.00 89.25 104 HIS A CA 1
ATOM 890 C C . HIS A 1 104 ? -17.827 -2.982 48.773 1.00 89.25 104 HIS A C 1
ATOM 892 O O . HIS A 1 104 ? -17.558 -4.163 48.549 1.00 89.25 104 HIS A O 1
ATOM 898 N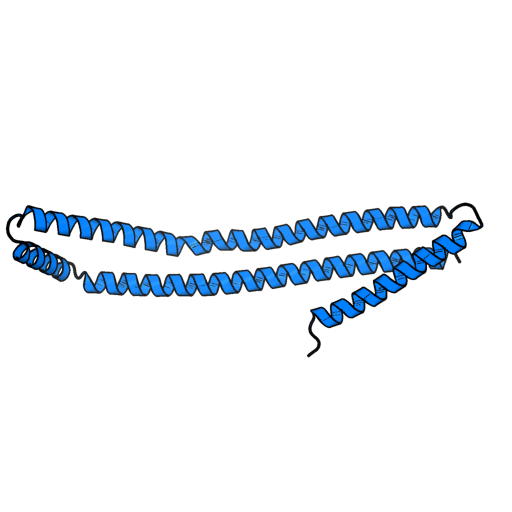 N . SER A 1 105 ? -16.980 -2.192 49.439 1.00 81.50 105 SER A N 1
ATOM 899 C CA . SER A 1 105 ? -15.583 -2.548 49.773 1.00 81.50 105 SER A CA 1
ATOM 900 C C . SER A 1 105 ? -15.375 -3.842 50.578 1.00 81.50 105 SER A C 1
ATOM 902 O O . SER A 1 105 ? -14.287 -4.419 50.555 1.00 81.50 105 SER A O 1
ATOM 904 N N . THR A 1 106 ? -16.395 -4.318 51.290 1.00 84.38 106 THR A N 1
ATOM 905 C CA . THR A 1 106 ? -16.335 -5.511 52.149 1.00 84.38 106 THR A CA 1
ATOM 906 C C . THR A 1 106 ? -16.958 -6.757 51.523 1.00 84.38 106 THR A C 1
ATOM 908 O O . THR A 1 106 ? -16.727 -7.858 52.025 1.00 84.38 106 THR A O 1
ATOM 911 N N . SER A 1 107 ? -17.720 -6.623 50.431 1.00 89.62 107 SER A N 1
ATOM 912 C CA . SER A 1 107 ? -18.444 -7.733 49.806 1.00 89.62 107 SER A CA 1
ATOM 913 C C . SER A 1 107 ? -18.239 -7.763 48.299 1.00 89.62 107 SER A C 1
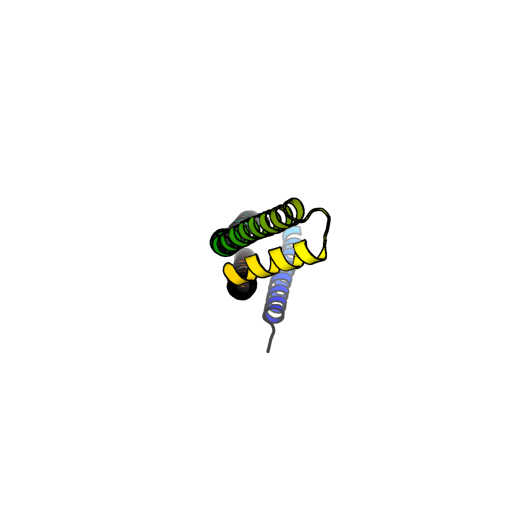ATOM 915 O O . SER A 1 107 ? -18.887 -7.058 47.529 1.00 89.62 107 SER A O 1
ATOM 917 N N . LYS A 1 108 ? -17.384 -8.691 47.868 1.00 85.69 108 LYS A N 1
ATOM 918 C CA . LYS A 1 108 ? -17.087 -8.930 46.452 1.00 85.69 108 LYS A CA 1
ATOM 919 C C . LYS A 1 108 ? -18.313 -9.376 45.642 1.00 85.69 108 LYS A C 1
ATOM 921 O O . LYS A 1 108 ? -18.367 -9.173 44.434 1.00 85.69 108 LYS A O 1
ATOM 926 N N . GLN A 1 109 ? -19.284 -10.006 46.301 1.00 89.81 109 GLN A N 1
ATOM 927 C CA . GLN A 1 109 ? -20.515 -10.460 45.658 1.00 89.81 109 GLN A CA 1
ATOM 928 C C . GLN A 1 109 ? -21.445 -9.277 45.353 1.00 89.81 109 GLN A C 1
ATOM 930 O O . GLN A 1 109 ? -21.957 -9.181 44.243 1.00 89.81 109 GLN A O 1
ATOM 935 N N . GLN A 1 110 ? -21.562 -8.325 46.284 1.00 86.12 110 GLN A N 1
ATOM 936 C CA . GLN A 1 110 ? -22.330 -7.093 46.070 1.00 86.12 110 GLN A CA 1
ATOM 937 C C . GLN A 1 110 ? -21.657 -6.160 45.054 1.00 86.12 110 GLN A C 1
ATOM 939 O O . GLN A 1 110 ? -22.343 -5.564 44.230 1.00 86.12 110 GLN A O 1
ATOM 944 N N . GLU A 1 111 ? -20.320 -6.092 45.037 1.00 87.06 111 GLU A N 1
ATOM 945 C CA . GLU A 1 111 ? -19.562 -5.393 43.985 1.00 87.06 111 GLU A CA 1
ATOM 946 C C . GLU A 1 111 ? -19.916 -5.931 42.585 1.00 87.06 111 GLU A C 1
ATOM 948 O O . GLU A 1 111 ? -20.144 -5.158 41.652 1.00 87.06 111 GLU A O 1
ATOM 953 N N . GLN A 1 112 ? -19.986 -7.260 42.429 1.00 84.81 112 GLN A N 1
ATOM 954 C CA . GLN A 1 112 ? -20.353 -7.887 41.158 1.00 84.81 112 GLN A CA 1
ATOM 955 C C . GLN A 1 112 ? -21.812 -7.638 40.774 1.00 84.81 112 GLN A C 1
ATOM 957 O O . GLN A 1 112 ? -22.080 -7.366 39.605 1.00 84.81 112 GLN A O 1
ATOM 962 N N . GLU A 1 113 ? -22.742 -7.723 41.724 1.00 89.94 113 GLU A N 1
ATOM 963 C CA . GLU A 1 113 ? -24.163 -7.444 41.484 1.00 89.94 113 GLU A CA 1
ATOM 964 C C . GLU A 1 113 ? -24.375 -5.986 41.046 1.00 89.94 113 GLU A C 1
ATOM 966 O O . GLU A 1 113 ? -24.994 -5.759 40.006 1.00 89.94 113 GLU A O 1
ATOM 971 N N . CYS A 1 114 ? -23.746 -5.028 41.738 1.00 90.56 114 CYS A N 1
ATOM 972 C CA . CYS A 1 114 ? -23.710 -3.610 41.360 1.00 90.56 114 CYS A CA 1
ATOM 973 C C . CYS A 1 114 ? -23.206 -3.418 39.923 1.00 90.56 114 CYS A C 1
ATOM 975 O O . CYS A 1 114 ? -23.846 -2.757 39.102 1.00 90.56 114 CYS A O 1
ATOM 977 N N . LEU A 1 115 ? -22.072 -4.040 39.578 1.00 87.50 115 LEU A N 1
ATOM 978 C CA . LEU A 1 115 ? -21.485 -3.897 38.249 1.00 87.50 115 LEU A CA 1
ATOM 979 C C . LEU A 1 115 ? -22.406 -4.460 37.160 1.00 87.50 115 LEU A C 1
ATOM 981 O O . LEU A 1 115 ? -22.564 -3.840 36.108 1.00 87.50 115 LEU A O 1
ATOM 985 N N . VAL A 1 116 ? -23.011 -5.627 37.398 1.00 87.00 116 VAL A N 1
ATOM 986 C CA . VAL A 1 116 ? -23.953 -6.249 36.457 1.00 87.00 116 VAL A CA 1
ATOM 987 C C . VAL A 1 116 ? -25.179 -5.362 36.257 1.00 87.00 116 VAL A C 1
ATOM 989 O O . VAL A 1 116 ? -25.602 -5.189 35.114 1.00 87.00 116 VAL A O 1
ATOM 992 N N . GLU A 1 117 ? -25.710 -4.767 37.322 1.00 88.31 117 GLU A N 1
ATOM 993 C CA . GLU A 1 117 ? -26.859 -3.863 37.255 1.00 88.31 117 GLU A CA 1
ATOM 994 C C . GLU A 1 117 ? -26.546 -2.608 36.428 1.00 88.31 117 GLU A C 1
ATOM 996 O O . GLU A 1 117 ? -27.261 -2.309 35.467 1.00 88.31 117 GLU A O 1
ATOM 1001 N N . TYR A 1 118 ? -25.421 -1.934 36.697 1.00 86.25 118 TYR A N 1
ATOM 1002 C CA . TYR A 1 118 ? -24.970 -0.801 35.882 1.00 86.25 118 TYR A CA 1
ATOM 1003 C C . TYR A 1 118 ? -24.768 -1.193 34.414 1.00 86.25 118 TYR A C 1
ATOM 1005 O O . TYR A 1 118 ? -25.209 -0.487 33.507 1.00 86.25 118 TYR A O 1
ATOM 1013 N N . MET A 1 119 ? -24.145 -2.346 34.156 1.00 83.94 119 MET A N 1
ATOM 1014 C CA . MET A 1 119 ? -23.913 -2.831 32.796 1.00 83.94 119 MET A CA 1
ATOM 1015 C C . MET A 1 119 ? -25.214 -3.163 32.051 1.00 83.94 119 MET A C 1
ATOM 1017 O O . MET A 1 119 ? -25.292 -2.956 30.837 1.00 83.94 119 MET A O 1
ATOM 1021 N N . GLN A 1 120 ? -26.227 -3.686 32.741 1.00 86.25 120 GLN A N 1
ATOM 1022 C CA . GLN A 1 120 ? -27.536 -3.967 32.151 1.00 86.25 120 GLN A CA 1
ATOM 1023 C C . GLN A 1 120 ? -28.308 -2.678 31.859 1.00 86.25 120 GLN A C 1
ATOM 1025 O O . GLN A 1 120 ? -28.813 -2.529 30.743 1.00 86.25 120 GLN A O 1
ATOM 1030 N N . ASN A 1 121 ? -28.328 -1.736 32.805 1.00 86.81 121 ASN A N 1
ATOM 1031 C CA . ASN A 1 121 ? -29.003 -0.443 32.661 1.00 86.81 121 ASN A CA 1
ATOM 1032 C C . ASN A 1 121 ? -28.432 0.372 31.492 1.00 86.81 121 ASN A C 1
ATOM 1034 O O . ASN A 1 121 ? -29.182 0.880 30.658 1.00 86.81 121 ASN A O 1
ATOM 1038 N N . ASP A 1 122 ? -27.106 0.390 31.354 1.00 79.88 122 ASP A N 1
ATOM 1039 C CA . ASP A 1 122 ? -26.409 1.076 30.261 1.00 79.88 122 ASP A CA 1
ATOM 1040 C C . ASP A 1 122 ? -26.301 0.232 28.976 1.00 79.88 122 ASP A C 1
ATOM 1042 O O . ASP A 1 122 ? -25.618 0.612 28.020 1.00 79.88 122 ASP A O 1
ATOM 1046 N N . LYS A 1 123 ? -26.958 -0.936 28.929 1.00 83.88 123 LYS A N 1
ATOM 1047 C CA . LYS A 1 123 ? -26.996 -1.834 27.763 1.00 83.88 123 LYS A CA 1
ATOM 1048 C C . LYS A 1 123 ? -25.608 -2.188 27.220 1.00 83.88 123 LYS A C 1
ATOM 1050 O O . LYS A 1 123 ? -25.383 -2.247 26.008 1.00 83.88 123 LYS A O 1
ATOM 1055 N N . TYR A 1 124 ? -24.664 -2.499 28.107 1.00 80.62 124 TYR A N 1
ATOM 1056 C CA . TYR A 1 124 ? -23.277 -2.815 27.746 1.00 80.62 124 TYR A CA 1
ATOM 1057 C C . TYR A 1 124 ? -23.171 -3.936 26.708 1.00 80.62 124 TYR A C 1
ATOM 1059 O O . TYR A 1 124 ? -22.311 -3.885 25.832 1.00 80.62 124 TYR A O 1
ATOM 1067 N N . ASN A 1 125 ? -24.075 -4.917 26.750 1.00 77.62 125 ASN A N 1
ATOM 1068 C CA . ASN A 1 125 ? -24.128 -5.999 25.768 1.00 77.62 125 ASN A CA 1
ATOM 1069 C C . ASN A 1 125 ? -24.339 -5.490 24.331 1.00 77.62 125 ASN A C 1
ATOM 1071 O O . ASN A 1 125 ? -23.724 -6.008 23.397 1.00 77.62 125 ASN A O 1
ATOM 1075 N N . GLU A 1 126 ? -25.172 -4.464 24.139 1.00 84.81 126 GLU A N 1
ATOM 1076 C CA . GLU A 1 126 ? -25.400 -3.849 22.827 1.00 84.81 126 GLU A CA 1
ATOM 1077 C C . GLU A 1 126 ? -24.160 -3.080 22.365 1.00 84.81 126 GLU A C 1
ATOM 1079 O O . GLU A 1 126 ? -23.745 -3.202 21.210 1.00 84.81 126 GLU A O 1
ATOM 1084 N N . VAL A 1 127 ? -23.519 -2.349 23.281 1.00 80.06 127 VAL A N 1
ATOM 1085 C CA . VAL A 1 127 ? -22.297 -1.589 22.993 1.00 80.06 127 VAL A CA 1
ATOM 1086 C C . VAL A 1 127 ? -21.141 -2.518 22.624 1.00 80.06 127 VAL A C 1
ATOM 1088 O O . VAL A 1 127 ? -20.473 -2.286 21.618 1.00 80.06 127 VAL A O 1
ATOM 1091 N N . ILE A 1 128 ? -20.934 -3.605 23.372 1.00 79.19 128 ILE A N 1
ATOM 1092 C CA . ILE A 1 128 ? -19.909 -4.615 23.075 1.00 79.19 128 ILE A CA 1
ATOM 1093 C C . ILE A 1 128 ? -20.184 -5.262 21.718 1.00 79.19 128 ILE A C 1
ATOM 1095 O O . ILE A 1 128 ? -19.271 -5.361 20.899 1.00 79.19 128 ILE A O 1
ATOM 1099 N N . ARG A 1 129 ? -21.433 -5.659 21.441 1.00 81.81 129 ARG A N 1
ATOM 1100 C CA . ARG A 1 129 ? -21.808 -6.255 20.150 1.00 81.81 129 ARG A CA 1
ATOM 1101 C C . ARG A 1 129 ? -21.528 -5.298 18.991 1.00 81.81 129 ARG A C 1
ATOM 1103 O O . ARG A 1 129 ? -20.946 -5.708 17.989 1.00 81.81 129 ARG A O 1
ATOM 1110 N N . ARG A 1 130 ? -21.876 -4.017 19.147 1.00 83.75 130 ARG A N 1
ATOM 1111 C CA . ARG A 1 130 ? -21.586 -2.971 18.161 1.00 83.75 130 ARG A CA 1
ATOM 1112 C C . ARG A 1 130 ? -20.082 -2.788 17.958 1.00 83.75 130 ARG A C 1
ATOM 1114 O O . ARG A 1 130 ? -19.634 -2.786 16.818 1.00 83.75 130 ARG A O 1
ATOM 1121 N N . LEU A 1 131 ? -19.300 -2.662 19.032 1.00 77.25 131 LEU A N 1
ATOM 1122 C CA . LEU A 1 131 ? -17.844 -2.495 18.952 1.00 77.25 131 LEU A CA 1
ATOM 1123 C C . LEU A 1 131 ? -17.165 -3.705 18.299 1.00 77.25 131 LEU A C 1
ATOM 1125 O O . LEU A 1 131 ? -16.258 -3.527 17.492 1.00 77.25 131 LEU A O 1
ATOM 1129 N N . MET A 1 132 ? -17.625 -4.923 18.597 1.00 79.06 132 MET A N 1
ATOM 1130 C CA . MET A 1 132 ? -17.134 -6.147 17.960 1.00 79.06 132 MET A CA 1
ATOM 1131 C C . MET A 1 132 ? -17.450 -6.179 16.465 1.00 79.06 132 MET A C 1
ATOM 1133 O O . MET A 1 132 ? -16.556 -6.461 15.671 1.00 79.06 132 MET A O 1
ATOM 1137 N N . SER A 1 133 ? -18.680 -5.829 16.075 1.00 81.25 133 SER A N 1
ATOM 1138 C CA . SER A 1 133 ? -19.065 -5.726 14.663 1.00 81.25 133 SER A CA 1
ATOM 1139 C C . SER A 1 133 ? -18.219 -4.688 13.930 1.00 81.25 133 SER A C 1
ATOM 1141 O O . SER A 1 133 ? -17.678 -4.982 12.870 1.00 81.25 133 SER A O 1
ATOM 1143 N N . LEU A 1 134 ? -18.063 -3.495 14.507 1.00 79.38 134 LEU A N 1
ATOM 1144 C CA . LEU A 1 134 ? -17.265 -2.426 13.914 1.00 79.38 134 LEU A CA 1
ATOM 1145 C C . LEU A 1 134 ? -15.794 -2.840 13.783 1.00 79.38 134 LEU A C 1
ATOM 1147 O O . LEU A 1 134 ? -15.182 -2.605 12.746 1.00 79.38 134 LEU A O 1
ATOM 1151 N N . LYS A 1 135 ? -15.230 -3.498 14.804 1.00 78.25 135 LYS A N 1
ATOM 1152 C CA . LYS A 1 135 ? -13.861 -4.021 14.759 1.00 78.25 135 LYS A CA 1
ATOM 1153 C C . LYS A 1 135 ? -13.698 -5.050 13.642 1.00 78.25 135 LYS A C 1
ATOM 1155 O O . LYS A 1 135 ? -12.694 -5.017 12.936 1.00 78.25 135 LYS A O 1
ATOM 1160 N N . GLN A 1 136 ? -14.654 -5.966 13.495 1.00 80.06 136 GLN A N 1
ATOM 1161 C CA . GLN A 1 136 ? -14.609 -6.996 12.462 1.00 80.06 136 GLN A CA 1
ATOM 1162 C C . GLN A 1 136 ? -14.667 -6.382 11.060 1.00 80.06 136 GLN A C 1
ATOM 1164 O O . GLN A 1 136 ? -13.838 -6.738 10.225 1.00 80.06 136 GLN A O 1
ATOM 1169 N N . SER A 1 137 ? -15.567 -5.421 10.832 1.00 80.12 137 SER A N 1
ATOM 1170 C CA . SER A 1 137 ? -15.638 -4.664 9.577 1.00 80.12 137 SER A CA 1
ATOM 1171 C C . SER A 1 137 ? -14.333 -3.922 9.292 1.00 80.12 137 SER A C 1
ATOM 1173 O O . SER A 1 137 ? -13.711 -4.180 8.271 1.00 80.12 137 SER A O 1
ATOM 1175 N N . ALA A 1 138 ? -13.837 -3.122 10.241 1.00 76.81 138 ALA A N 1
ATOM 1176 C CA . ALA A 1 138 ? -12.597 -2.365 10.062 1.00 76.81 138 ALA A CA 1
ATOM 1177 C C . ALA A 1 138 ? -11.383 -3.269 9.796 1.00 76.81 138 ALA A C 1
ATOM 1179 O O . ALA A 1 138 ? -10.519 -2.934 8.995 1.00 76.81 138 ALA A O 1
ATOM 1180 N N . THR A 1 139 ? -11.322 -4.439 10.439 1.00 75.00 139 THR A N 1
ATOM 1181 C CA . THR A 1 139 ? -10.252 -5.419 10.202 1.00 75.00 139 THR A CA 1
ATOM 1182 C C . THR A 1 139 ? -10.353 -6.011 8.796 1.00 75.00 139 THR A C 1
ATOM 1184 O O . THR A 1 139 ? -9.343 -6.132 8.109 1.00 75.00 139 THR A O 1
ATOM 1187 N N . SER A 1 140 ? -11.563 -6.364 8.352 1.00 80.25 140 SER A N 1
ATOM 1188 C CA . SER A 1 140 ? -11.809 -6.864 6.996 1.00 80.25 140 SER A CA 1
ATOM 1189 C C . SER A 1 140 ? -11.427 -5.831 5.935 1.00 80.25 140 SER A C 1
ATOM 1191 O O . SER A 1 140 ? -10.737 -6.171 4.975 1.00 80.25 140 SER A O 1
ATOM 1193 N N . ASP A 1 141 ? -11.826 -4.575 6.132 1.00 78.75 141 ASP A N 1
ATOM 1194 C CA . ASP A 1 141 ? -11.527 -3.470 5.219 1.00 78.75 141 ASP A CA 1
ATOM 1195 C C . ASP A 1 141 ? -10.017 -3.219 5.141 1.00 78.75 141 ASP A C 1
ATOM 1197 O O . ASP A 1 141 ? -9.467 -3.088 4.049 1.00 78.75 141 ASP A O 1
ATOM 1201 N N . LEU A 1 142 ? -9.322 -3.258 6.284 1.00 75.81 142 LEU A N 1
ATOM 1202 C CA . LEU A 1 142 ? -7.865 -3.134 6.356 1.00 75.81 142 LEU A CA 1
ATOM 1203 C C . LEU A 1 142 ? -7.150 -4.273 5.605 1.00 75.81 142 LEU A C 1
ATOM 1205 O O . LEU A 1 142 ? -6.188 -4.029 4.881 1.00 75.81 142 LEU A O 1
ATOM 1209 N N . TYR A 1 143 ? -7.618 -5.519 5.741 1.00 77.06 143 TYR A N 1
ATOM 1210 C CA . TYR A 1 143 ? -7.052 -6.660 5.009 1.00 77.06 143 TYR A CA 1
ATOM 1211 C C . TYR A 1 143 ? -7.282 -6.559 3.499 1.00 77.06 143 TYR A C 1
ATOM 1213 O O . TYR A 1 143 ? -6.359 -6.802 2.719 1.00 77.06 143 TYR A O 1
ATOM 1221 N N . ALA A 1 144 ? -8.496 -6.195 3.078 1.00 79.94 144 ALA A N 1
ATOM 1222 C CA . ALA A 1 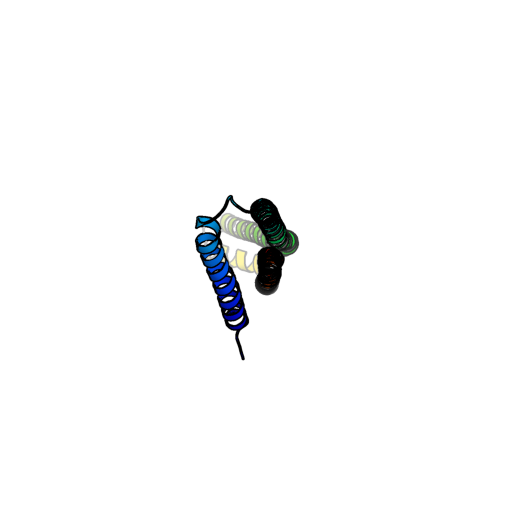144 ? -8.810 -5.970 1.670 1.00 79.94 144 ALA A CA 1
ATOM 1223 C C . ALA A 1 144 ? -7.938 -4.847 1.089 1.00 79.94 144 ALA A C 1
ATOM 1225 O O . ALA A 1 144 ? -7.372 -4.992 0.003 1.00 79.94 144 ALA A O 1
ATOM 1226 N N . TYR A 1 145 ? -7.762 -3.774 1.860 1.00 79.44 145 TYR A N 1
ATOM 1227 C CA . TYR A 1 145 ? -6.886 -2.666 1.527 1.00 79.44 145 TYR A CA 1
ATOM 1228 C C . TYR A 1 145 ? -5.426 -3.116 1.351 1.00 79.44 145 TYR A C 1
ATOM 1230 O O . TYR A 1 145 ? -4.868 -2.894 0.277 1.00 79.44 145 TYR A O 1
ATOM 1238 N N . TYR A 1 146 ? -4.826 -3.815 2.324 1.00 75.62 146 TYR A N 1
ATOM 1239 C CA . TYR A 1 146 ? -3.440 -4.291 2.210 1.00 75.62 146 TYR A CA 1
ATOM 1240 C C . TYR A 1 146 ? -3.227 -5.191 0.995 1.00 75.62 146 TYR A C 1
ATOM 1242 O O . TYR A 1 146 ? -2.234 -5.034 0.286 1.00 75.62 146 TYR A O 1
ATOM 1250 N N . ASN A 1 147 ? -4.172 -6.092 0.720 1.00 81.25 147 ASN A N 1
ATOM 1251 C CA . ASN A 1 147 ? -4.105 -6.939 -0.466 1.00 81.25 147 ASN A CA 1
ATOM 1252 C C . ASN A 1 147 ? -4.156 -6.111 -1.754 1.00 81.25 147 ASN A C 1
ATOM 1254 O O . ASN A 1 147 ? -3.344 -6.332 -2.648 1.00 81.25 147 ASN A O 1
ATOM 1258 N N . SER A 1 148 ? -5.069 -5.139 -1.848 1.00 82.12 148 SER A N 1
ATOM 1259 C CA . SER A 1 148 ? -5.165 -4.274 -3.030 1.00 82.12 148 SER A CA 1
ATOM 1260 C C . SER A 1 148 ? -3.919 -3.403 -3.226 1.00 82.12 148 SER A C 1
ATOM 1262 O O . SER A 1 148 ? -3.393 -3.339 -4.331 1.00 82.12 148 SER A O 1
ATOM 1264 N N . SER A 1 149 ? -3.388 -2.810 -2.152 1.00 77.19 149 SER A N 1
ATOM 1265 C CA . SER A 1 149 ? -2.172 -1.993 -2.181 1.00 77.19 149 SER A CA 1
ATOM 1266 C C . SER A 1 149 ? -0.952 -2.812 -2.612 1.00 77.19 149 SER A C 1
ATOM 1268 O O . SER A 1 149 ? -0.155 -2.358 -3.431 1.00 77.19 149 SER A O 1
ATOM 1270 N N . LEU A 1 150 ? -0.839 -4.059 -2.138 1.00 77.12 150 LEU A N 1
ATOM 1271 C CA . LEU A 1 150 ? 0.236 -4.968 -2.532 1.00 77.12 150 LEU A CA 1
ATOM 1272 C C . LEU A 1 150 ? 0.147 -5.354 -4.014 1.00 77.12 150 LEU A C 1
ATOM 1274 O O . LEU A 1 150 ? 1.167 -5.334 -4.699 1.00 77.12 150 LEU A O 1
ATOM 1278 N N . ILE A 1 151 ? -1.057 -5.645 -4.518 1.00 82.06 151 ILE A N 1
ATOM 1279 C CA . ILE A 1 151 ? -1.289 -5.944 -5.940 1.00 82.06 151 ILE A CA 1
ATOM 1280 C C . ILE A 1 151 ? -0.958 -4.726 -6.814 1.00 82.06 151 ILE A C 1
ATOM 1282 O O . ILE A 1 151 ? -0.203 -4.854 -7.778 1.00 82.06 151 ILE A O 1
ATOM 1286 N N . ASP A 1 152 ? -1.471 -3.543 -6.460 1.00 82.00 152 ASP A N 1
ATOM 1287 C CA . ASP A 1 152 ? -1.213 -2.287 -7.177 1.00 82.00 152 ASP A CA 1
ATOM 1288 C C . ASP A 1 152 ? 0.293 -1.973 -7.219 1.00 82.00 152 ASP A C 1
ATOM 1290 O O . ASP A 1 152 ? 0.839 -1.594 -8.260 1.00 82.00 152 ASP A O 1
ATOM 1294 N N . MET A 1 153 ? 0.983 -2.149 -6.088 1.00 76.69 153 MET A N 1
ATOM 1295 C CA . MET A 1 153 ? 2.424 -1.937 -5.975 1.00 76.69 153 MET A CA 1
ATOM 1296 C C . MET A 1 153 ? 3.207 -2.941 -6.824 1.00 76.69 153 MET A C 1
ATOM 1298 O O . MET A 1 153 ? 4.116 -2.543 -7.555 1.00 76.69 153 MET A O 1
ATOM 1302 N N . GLU A 1 154 ? 2.858 -4.227 -6.760 1.00 75.81 154 GLU A N 1
ATOM 1303 C CA . GLU A 1 154 ? 3.500 -5.276 -7.551 1.00 75.81 154 GLU A CA 1
ATOM 1304 C C . GLU A 1 154 ? 3.358 -5.000 -9.055 1.00 75.81 154 GLU A C 1
ATOM 1306 O O . GLU A 1 154 ? 4.343 -5.069 -9.795 1.00 75.81 154 GLU A O 1
ATOM 1311 N N . GLU A 1 155 ? 2.163 -4.621 -9.507 1.00 86.44 155 GLU A N 1
ATOM 1312 C CA . GLU A 1 155 ? 1.897 -4.303 -10.910 1.00 86.44 155 GLU A CA 1
ATOM 1313 C 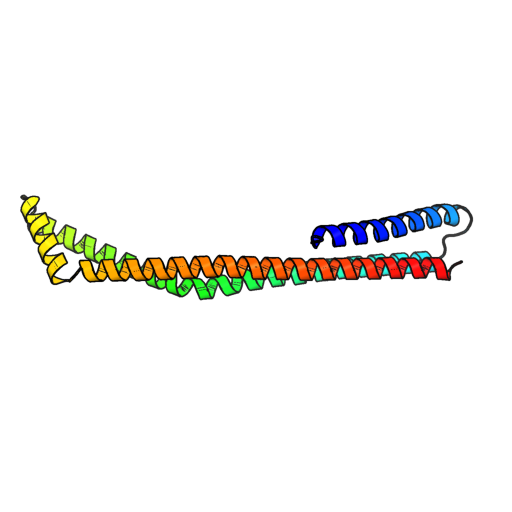C . GLU A 1 155 ? 2.644 -3.039 -11.372 1.00 86.44 155 GLU A C 1
ATOM 1315 O O . GLU A 1 155 ? 3.237 -3.012 -12.459 1.00 86.44 155 GLU A O 1
ATOM 1320 N N . CYS A 1 156 ? 2.696 -2.007 -10.523 1.00 84.00 156 CYS A N 1
ATOM 1321 C CA . CYS A 1 156 ? 3.454 -0.781 -10.779 1.00 84.00 156 CYS A CA 1
ATOM 1322 C C . CYS A 1 156 ? 4.954 -1.072 -10.947 1.00 84.00 156 CYS A C 1
ATOM 1324 O O . CYS A 1 156 ? 5.580 -0.628 -11.919 1.00 84.00 156 CYS A O 1
ATOM 1326 N N . LEU A 1 157 ? 5.528 -1.871 -10.040 1.00 74.44 157 LEU A N 1
ATOM 1327 C CA . LEU A 1 157 ? 6.934 -2.271 -10.089 1.00 74.44 157 LEU A CA 1
ATOM 1328 C C . LEU A 1 157 ? 7.237 -3.130 -11.320 1.00 74.44 157 LEU A C 1
ATOM 1330 O O . LEU A 1 157 ? 8.203 -2.844 -12.030 1.00 74.44 157 LEU A O 1
ATOM 1334 N N . LYS A 1 158 ? 6.398 -4.127 -11.633 1.00 76.75 158 LYS A N 1
ATOM 1335 C CA . LYS A 1 158 ? 6.540 -4.959 -12.843 1.00 76.75 158 LYS A CA 1
ATOM 1336 C C . LYS A 1 158 ? 6.530 -4.115 -14.112 1.00 76.75 158 LYS A C 1
ATOM 1338 O O . LYS A 1 158 ? 7.408 -4.269 -14.962 1.00 76.75 158 LYS A O 1
ATOM 1343 N N . THR A 1 159 ? 5.581 -3.189 -14.222 1.00 85.75 159 THR A N 1
ATOM 1344 C CA . THR A 1 159 ? 5.453 -2.303 -15.383 1.00 85.75 159 THR A CA 1
ATOM 1345 C C . THR A 1 159 ? 6.687 -1.417 -15.550 1.00 85.75 159 THR A C 1
ATOM 1347 O O . THR A 1 159 ? 7.238 -1.312 -16.651 1.00 85.75 159 THR A O 1
ATOM 1350 N N . ASN A 1 160 ? 7.161 -0.794 -14.468 1.00 80.56 160 ASN A N 1
ATOM 1351 C CA . ASN A 1 160 ? 8.330 0.083 -14.515 1.00 80.56 160 ASN A CA 1
ATOM 1352 C C . ASN A 1 160 ? 9.623 -0.682 -14.802 1.00 80.56 160 ASN A C 1
ATOM 1354 O O . ASN A 1 160 ? 10.441 -0.223 -15.603 1.00 80.56 160 ASN A O 1
ATOM 1358 N N . LEU A 1 161 ? 9.775 -1.872 -14.223 1.00 76.00 161 LEU A N 1
ATOM 1359 C CA . LEU A 1 161 ? 10.891 -2.763 -14.500 1.00 76.00 161 LEU A CA 1
ATOM 1360 C C . LEU A 1 161 ? 10.892 -3.215 -15.966 1.00 76.00 161 LEU A C 1
ATOM 1362 O O . LEU A 1 161 ? 11.928 -3.134 -16.627 1.00 76.00 161 LEU A O 1
ATOM 1366 N N . SER A 1 162 ? 9.736 -3.608 -16.509 1.00 77.81 162 SER A N 1
ATOM 1367 C CA . SER A 1 162 ? 9.605 -3.968 -17.926 1.00 77.81 162 SER A CA 1
ATOM 1368 C C . SER A 1 162 ? 9.999 -2.804 -18.836 1.00 77.81 162 SER A C 1
ATOM 1370 O O . SER A 1 162 ? 10.843 -2.968 -19.715 1.00 77.81 162 SER A O 1
ATOM 1372 N N . ARG A 1 163 ? 9.468 -1.598 -18.585 1.00 82.56 163 ARG A N 1
ATOM 1373 C CA . ARG A 1 163 ? 9.800 -0.388 -19.359 1.00 82.56 163 ARG A CA 1
ATOM 1374 C C . ARG A 1 163 ? 11.283 -0.043 -19.300 1.00 82.56 163 ARG A C 1
ATOM 1376 O O . ARG A 1 163 ? 11.861 0.345 -20.315 1.00 82.56 163 ARG A O 1
ATOM 1383 N N . TYR A 1 164 ? 11.900 -0.150 -18.126 1.00 77.06 164 TYR A N 1
ATOM 1384 C CA . TYR A 1 164 ? 13.334 0.071 -17.973 1.00 77.06 164 TYR A CA 1
ATOM 1385 C C . TYR A 1 164 ? 14.135 -0.929 -18.810 1.00 77.06 164 TYR A C 1
ATOM 1387 O O . TYR A 1 164 ? 15.024 -0.534 -19.562 1.00 77.06 164 TYR A O 1
ATOM 1395 N N . LEU A 1 165 ? 13.783 -2.211 -18.744 1.00 74.50 165 LEU A N 1
ATOM 1396 C CA . LEU A 1 165 ? 14.490 -3.268 -19.463 1.00 74.50 165 LEU A CA 1
ATOM 1397 C C . LEU A 1 165 ? 14.304 -3.157 -20.982 1.00 74.50 165 LEU A C 1
ATOM 1399 O O . LEU A 1 165 ? 15.270 -3.353 -21.720 1.00 74.50 165 LEU A O 1
ATOM 1403 N N . ASP A 1 166 ? 13.127 -2.749 -21.454 1.00 79.94 166 ASP A N 1
ATOM 1404 C CA . ASP A 1 166 ? 12.890 -2.455 -22.870 1.00 79.94 166 ASP A CA 1
ATOM 1405 C C . ASP A 1 166 ? 13.678 -1.223 -23.344 1.00 79.94 166 ASP A C 1
ATOM 1407 O O . ASP A 1 166 ? 14.259 -1.239 -24.430 1.00 79.94 166 ASP A O 1
ATOM 1411 N N . ARG A 1 167 ? 13.799 -0.173 -22.517 1.00 82.56 167 ARG A N 1
ATOM 1412 C CA . ARG A 1 167 ? 14.681 0.972 -22.817 1.00 82.56 167 ARG A CA 1
ATOM 1413 C C . ARG A 1 167 ? 16.140 0.549 -22.923 1.00 82.56 167 ARG A C 1
ATOM 1415 O O . ARG A 1 167 ? 16.813 0.934 -23.876 1.00 82.56 167 ARG A O 1
ATOM 1422 N N . ILE A 1 168 ? 16.621 -0.263 -21.982 1.00 76.19 168 ILE A N 1
ATOM 1423 C CA . ILE A 1 168 ? 17.982 -0.806 -22.022 1.00 76.19 168 ILE A CA 1
ATOM 1424 C C . ILE A 1 168 ? 18.190 -1.648 -23.288 1.00 76.19 168 ILE A C 1
ATOM 1426 O O . ILE A 1 168 ? 19.213 -1.484 -23.953 1.00 76.19 168 ILE A O 1
ATOM 1430 N N . ARG A 1 169 ? 17.212 -2.477 -23.679 1.00 77.12 169 ARG A N 1
ATOM 1431 C CA . ARG A 1 169 ? 17.255 -3.236 -24.939 1.00 77.12 169 ARG A CA 1
ATOM 1432 C C . ARG A 1 169 ? 17.390 -2.310 -26.151 1.00 77.12 169 ARG A C 1
ATOM 1434 O O . ARG A 1 169 ? 18.295 -2.509 -26.954 1.00 77.12 169 ARG A O 1
ATOM 1441 N N . ASN A 1 170 ? 16.573 -1.264 -26.244 1.00 81.75 170 ASN A N 1
ATOM 1442 C CA . ASN A 1 170 ? 16.633 -0.298 -27.348 1.00 81.75 170 ASN A CA 1
ATOM 1443 C C . ASN A 1 170 ? 17.985 0.434 -27.414 1.00 81.75 170 ASN A C 1
ATOM 1445 O O . ASN A 1 170 ? 18.525 0.671 -28.499 1.00 81.75 170 ASN A O 1
ATOM 1449 N N . ILE A 1 171 ? 18.564 0.771 -26.257 1.00 78.75 171 ILE A N 1
ATOM 1450 C CA . ILE A 1 171 ? 19.896 1.382 -26.172 1.00 78.75 171 ILE A CA 1
ATOM 1451 C C . ILE A 1 171 ? 20.970 0.408 -26.686 1.00 78.75 171 ILE A C 1
ATOM 1453 O O . ILE A 1 171 ? 21.820 0.803 -27.488 1.00 78.75 171 ILE A O 1
ATOM 1457 N N . MET A 1 172 ? 20.898 -0.872 -26.302 1.00 70.88 172 MET A N 1
ATOM 1458 C CA . MET A 1 172 ? 21.808 -1.917 -26.794 1.00 70.88 172 MET A CA 1
ATOM 1459 C C . MET A 1 172 ? 21.665 -2.151 -28.308 1.00 70.88 172 MET A C 1
ATOM 1461 O O . MET A 1 172 ? 22.666 -2.281 -29.010 1.00 70.88 172 MET A O 1
ATOM 1465 N N . GLU A 1 173 ? 20.443 -2.155 -28.844 1.00 72.50 173 GLU A N 1
ATOM 1466 C CA . GLU A 1 173 ? 20.190 -2.269 -30.289 1.00 72.50 173 GLU A CA 1
ATOM 1467 C C . GLU A 1 173 ? 20.702 -1.057 -31.081 1.00 72.50 173 GLU A C 1
ATOM 1469 O O . GLU A 1 173 ? 21.150 -1.189 -32.221 1.00 72.50 173 GLU A O 1
ATOM 1474 N N . THR A 1 174 ? 20.675 0.133 -30.483 1.00 73.12 174 THR A N 1
ATOM 1475 C CA . THR A 1 174 ? 21.225 1.346 -31.103 1.00 73.12 174 THR A CA 1
ATOM 1476 C C . THR A 1 174 ? 22.752 1.290 -31.166 1.00 73.12 174 THR A C 1
ATOM 1478 O O . THR A 1 174 ? 23.338 1.654 -32.186 1.00 73.12 174 THR A O 1
ATOM 1481 N N . LEU A 1 175 ? 23.405 0.749 -30.129 1.00 67.62 175 LEU A N 1
ATOM 1482 C CA . LEU A 1 175 ? 24.847 0.484 -30.159 1.00 67.62 175 LEU A CA 1
ATOM 1483 C C . LEU A 1 175 ? 25.216 -0.533 -31.253 1.00 67.62 175 LEU A C 1
ATOM 1485 O O . LEU A 1 175 ? 26.214 -0.347 -31.947 1.00 67.62 175 LEU A O 1
ATOM 1489 N N . ASN A 1 176 ? 24.392 -1.567 -31.454 1.00 65.44 176 ASN A N 1
ATOM 1490 C CA . ASN A 1 176 ? 24.571 -2.525 -32.547 1.00 65.44 176 ASN A CA 1
ATOM 1491 C C . ASN A 1 176 ? 24.593 -1.815 -33.916 1.00 65.44 176 ASN A C 1
ATOM 1493 O O . ASN A 1 176 ? 25.528 -2.002 -34.695 1.00 65.44 176 ASN A O 1
ATOM 1497 N N . LYS A 1 177 ? 23.634 -0.913 -34.172 1.00 68.31 177 LYS A N 1
ATOM 1498 C CA . LYS A 1 177 ? 23.594 -0.124 -35.417 1.00 68.31 177 LYS A CA 1
ATOM 1499 C C . LYS A 1 177 ? 24.867 0.704 -35.626 1.00 68.31 177 LYS A C 1
ATOM 1501 O O . LYS A 1 177 ? 25.381 0.730 -36.743 1.00 68.31 177 LYS A O 1
ATOM 1506 N N . CYS A 1 178 ? 25.409 1.310 -34.564 1.00 67.19 178 CYS A N 1
ATOM 1507 C CA . CYS A 1 178 ? 26.676 2.049 -34.621 1.00 67.19 178 CYS A CA 1
ATOM 1508 C C . CYS A 1 178 ? 27.864 1.197 -35.096 1.00 67.19 178 CYS A C 1
ATOM 1510 O O . CYS A 1 178 ? 28.744 1.728 -35.765 1.00 67.19 178 CYS A O 1
ATOM 1512 N N . TYR A 1 179 ? 27.898 -0.101 -34.771 1.00 60.00 179 TYR A N 1
ATOM 1513 C CA . TYR A 1 179 ? 28.959 -1.006 -35.220 1.00 60.00 179 TYR A CA 1
ATOM 1514 C C . TYR A 1 179 ? 28.819 -1.352 -36.712 1.00 60.00 179 TYR A C 1
ATOM 1516 O O . TYR A 1 179 ? 29.785 -1.262 -37.468 1.00 60.00 179 TYR A O 1
ATOM 1524 N N . THR A 1 180 ? 27.603 -1.683 -37.160 1.00 59.28 180 THR A N 1
ATOM 1525 C CA . THR A 1 180 ? 27.313 -2.049 -38.561 1.00 59.28 180 THR A CA 1
ATOM 1526 C C . THR A 1 180 ? 27.444 -0.907 -39.569 1.00 59.28 180 THR A C 1
ATOM 1528 O O . THR A 1 180 ? 27.677 -1.187 -40.732 1.00 59.28 180 THR A O 1
ATOM 1531 N N . ILE A 1 181 ? 27.316 0.361 -39.159 1.00 54.25 181 ILE A N 1
ATOM 1532 C CA . ILE A 1 181 ? 27.512 1.530 -40.049 1.00 54.25 181 ILE A CA 1
ATOM 1533 C C . ILE A 1 181 ? 29.010 1.794 -40.325 1.00 54.25 181 ILE A C 1
ATOM 1535 O O . ILE A 1 181 ? 29.360 2.583 -41.200 1.00 54.25 181 ILE A O 1
ATOM 1539 N N . THR A 1 182 ? 29.908 1.166 -39.558 1.00 47.78 182 THR A N 1
ATOM 1540 C CA . THR A 1 182 ? 31.367 1.351 -39.659 1.00 47.78 182 THR A CA 1
ATOM 1541 C C . THR A 1 182 ? 32.123 0.193 -40.320 1.00 47.78 182 THR A C 1
ATOM 1543 O O . THR A 1 182 ? 33.346 0.284 -40.429 1.00 47.78 182 THR A O 1
ATOM 1546 N N . MET A 1 183 ? 31.419 -0.860 -40.754 1.00 42.66 183 MET A N 1
ATOM 1547 C CA . MET A 1 183 ? 31.900 -1.823 -41.759 1.00 42.66 183 MET A CA 1
ATOM 1548 C C . MET A 1 183 ? 31.395 -1.402 -43.135 1.00 42.66 183 MET A C 1
ATOM 1550 O O . MET A 1 183 ? 32.168 -1.573 -44.100 1.00 42.66 183 MET A O 1
#

Foldseek 3Di:
DQDPVNVVVVVVVVLVVVLVVVVVVQVVVCVPDDRDVLLVVLVVVLVVLLVVLVVVLVVLLVVLVVVLVVLVVVLCVLVVVLVVVVVVVVVVLVVLLVVLCVVCVPDPPSSVVSSVVVCVVVVVVVVVVVSVVSVVVSVVSVVVSVVVSVVSSVVSNVVSVVVSVVSNSVSSVVSVVSSVVVD

Secondary structure (DSSP, 8-state):
---HHHHHHHHHHHHHHHHHHHHHHHHHHHTTSS--HHHHHHHHHHHHHHHHHHHHHHHHHHHHHHHHHHHHHHTTHHHHHHHHHHHHHHHHHHHHHHHHHHHTTT-HHHHHHHHHHHHHHTTHHHHHHHHHHHHHHHHHHHHHHHHHHHHHHHHHHHHHHHHHHHHHHHHHHHHHHHHHTT-

pLDDT: mean 75.12, std 10.47, range [39.75, 91.44]